Protein AF-0000000084649147 (afdb_homodimer)

Organism: NCBI:txid1178482

Sequence (190 aa):
MSEAIDRSTVYRLRPGWRLQWEEAQQCHVLLYPEGMVQLNESAGAILTLLDGKRDVAALIAELERRYPQAPVQELAQDVEEFLHDASNQGWIHHGMSEAIDRSTVYRLRPGWRLQWEEAQQCHVLLYPEGMVQLNESAGAILTLLDGKRDVAALIAELERRYPQAPVQELAQDVEEFLHDASNQGWIHHG

InterPro domains:
  IPR008792 Coenzyme PQQ synthesis protein D [PF05402] (27-92)
  IPR022479 Coenzyme PQQ synthesis D, bacteria [MF_00655] (5-94)
  IPR022479 Coenzyme PQQ synthesis D, bacteria [TIGR03859] (12-93)
  IPR041881 Coenzyme PQQ synthesis protein D superfamily [G3DSA:1.10.10.1150] (1-93)

Secondary structure (DSSP, 8-state):
------TT-EEEEPTT-EEEEETTTTEEEEEETTEEEE--HHHHHHHHT-EEEEEHHHHHHHHHHH-TTS-HHHHHHHHHHHHHHHHHHTSEEE-/------TT-EEEEPTT-EEEEETTTTEEEEEETTEEEE--HHHHHHHHT-EEEEEHHHHHHHHHHH-TTS-HHHHHHHHHHHHHHHHHHTSEEE-

Structure (mmCIF, N/CA/C/O backbone):
data_AF-0000000084649147-model_v1
#
loop_
_entity.id
_entity.type
_entity.pdbx_description
1 polymer 'PqqA binding protein'
#
loop_
_atom_site.group_PDB
_atom_site.id
_atom_site.type_symbol
_atom_site.label_atom_id
_atom_site.label_alt_id
_atom_site.label_comp_id
_atom_site.label_asym_id
_atom_site.label_entity_id
_atom_site.label_seq_id
_atom_site.pdbx_PDB_ins_code
_atom_site.Cartn_x
_atom_site.Cartn_y
_atom_site.Cartn_z
_atom_site.occupancy
_atom_site.B_iso_or_equiv
_atom_site.auth_seq_id
_atom_site.auth_comp_id
_atom_site.auth_asym_id
_atom_site.auth_atom_id
_atom_site.pdbx_PDB_model_num
ATOM 1 N N . MET A 1 1 ? 5.863 13.375 -15.734 1 39.47 1 MET A N 1
ATOM 2 C CA . MET A 1 1 ? 6.852 13.305 -14.656 1 39.47 1 MET A CA 1
ATOM 3 C C . MET A 1 1 ? 6.168 13.227 -13.297 1 39.47 1 MET A C 1
ATOM 5 O O . MET A 1 1 ? 5.281 14.031 -13 1 39.47 1 MET A O 1
ATOM 9 N N . SER A 1 2 ? 5.914 12.031 -12.773 1 50.78 2 SER A N 1
ATOM 10 C CA . SER A 1 2 ? 5.156 11.969 -11.531 1 50.78 2 SER A CA 1
ATOM 11 C C . SER A 1 2 ? 5.797 12.828 -10.445 1 50.78 2 SER A C 1
ATOM 13 O O . SER A 1 2 ? 6.965 12.641 -10.102 1 50.78 2 SER A O 1
ATOM 15 N N . GLU A 1 3 ? 5.5 14.117 -10.375 1 59.31 3 GLU A N 1
ATOM 16 C CA . GLU A 1 3 ? 6.133 15.094 -9.492 1 59.31 3 GLU A CA 1
ATOM 17 C C . GLU A 1 3 ? 6.219 14.578 -8.062 1 59.31 3 GLU A C 1
ATOM 19 O O . GLU A 1 3 ? 5.234 14.07 -7.52 1 59.31 3 GLU A O 1
ATOM 24 N N . ALA A 1 4 ? 7.484 14.289 -7.598 1 77.56 4 ALA A N 1
ATOM 25 C CA . ALA A 1 4 ? 7.785 13.969 -6.207 1 77.56 4 ALA A CA 1
ATOM 26 C C . ALA A 1 4 ? 7.035 14.891 -5.254 1 77.56 4 ALA A C 1
ATOM 28 O O . ALA A 1 4 ? 6.836 16.078 -5.551 1 77.56 4 ALA A O 1
ATOM 29 N N . ILE A 1 5 ? 6.422 14.375 -4.281 1 89 5 ILE A N 1
ATOM 30 C CA . ILE A 1 5 ? 5.688 15.117 -3.268 1 89 5 ILE A CA 1
ATOM 31 C C . ILE A 1 5 ? 6.633 16.062 -2.523 1 89 5 ILE A C 1
ATOM 33 O O . ILE A 1 5 ? 7.754 15.672 -2.178 1 89 5 ILE A O 1
ATOM 37 N N . ASP A 1 6 ? 6.227 17.375 -2.457 1 94.81 6 ASP A N 1
ATOM 38 C CA . ASP A 1 6 ? 6.926 18.312 -1.574 1 94.81 6 ASP A CA 1
ATOM 39 C C . ASP A 1 6 ? 6.625 18 -0.108 1 94.81 6 ASP A C 1
ATOM 41 O O . ASP A 1 6 ? 5.484 18.141 0.336 1 94.81 6 ASP A O 1
ATOM 45 N N . ARG A 1 7 ? 7.672 17.641 0.659 1 96.19 7 ARG A N 1
ATOM 46 C CA . ARG A 1 7 ? 7.465 17.156 2.02 1 96.19 7 ARG A CA 1
ATOM 47 C C . ARG A 1 7 ? 7.121 18.297 2.963 1 96.19 7 ARG A C 1
ATOM 49 O O . ARG A 1 7 ? 6.777 18.078 4.125 1 96.19 7 ARG A O 1
ATOM 56 N N . SER A 1 8 ? 7.094 19.516 2.471 1 97.81 8 SER A N 1
ATOM 57 C CA . SER A 1 8 ? 6.672 20.672 3.264 1 97.81 8 SER A CA 1
ATOM 58 C C . SER A 1 8 ? 5.184 20.938 3.094 1 97.81 8 SER A C 1
ATOM 60 O O . SER A 1 8 ? 4.641 21.859 3.707 1 97.81 8 SER A O 1
ATOM 62 N N . THR A 1 9 ? 4.582 20.141 2.352 1 97.75 9 THR A N 1
ATOM 63 C CA . THR A 1 9 ? 3.162 20.328 2.074 1 97.75 9 THR A CA 1
ATOM 64 C C . THR A 1 9 ? 2.314 19.828 3.242 1 97.75 9 THR A C 1
ATOM 66 O O . THR A 1 9 ? 2.631 18.812 3.854 1 97.75 9 THR A O 1
ATOM 69 N N . VAL A 1 10 ? 1.214 20.578 3.508 1 98.25 10 VAL A N 1
ATOM 70 C CA . VAL A 1 10 ? 0.241 20.219 4.535 1 98.25 10 VAL A CA 1
ATOM 71 C C . VAL A 1 10 ? -1.056 19.75 3.877 1 98.25 10 VAL A C 1
ATOM 73 O O . VAL A 1 10 ? -1.695 20.516 3.143 1 98.25 10 VAL A O 1
ATOM 76 N N . TYR A 1 11 ? -1.413 18.484 4.164 1 98.19 11 TYR A N 1
ATOM 77 C CA . TYR A 1 11 ? -2.652 17.922 3.627 1 98.19 11 TYR A CA 1
ATOM 78 C C . TYR A 1 11 ? -3.74 17.891 4.695 1 98.19 11 TYR A C 1
ATOM 80 O O . TYR A 1 11 ? -3.443 17.859 5.891 1 98.19 11 TYR A O 1
ATOM 88 N N . ARG A 1 12 ? -4.941 17.859 4.297 1 97.62 12 ARG A N 1
ATOM 89 C CA . ARG A 1 12 ? -6.109 17.641 5.141 1 97.62 12 ARG A CA 1
ATOM 90 C C . ARG A 1 12 ? -7.211 16.922 4.379 1 97.62 12 ARG A C 1
ATOM 92 O O . ARG A 1 12 ? -7.23 16.938 3.145 1 97.62 12 ARG A O 1
ATOM 99 N N . LEU A 1 13 ? -8.062 16.328 5.125 1 97.5 13 LEU A N 1
ATOM 100 C CA . LEU A 1 13 ? -9.219 15.695 4.5 1 97.5 13 LEU A CA 1
ATOM 101 C C . LEU A 1 13 ? -10.086 16.734 3.801 1 97.5 13 LEU A C 1
ATOM 103 O O . LEU A 1 13 ? -10.305 17.828 4.332 1 97.5 13 LEU A O 1
ATOM 107 N N . ARG A 1 14 ? -10.539 16.312 2.672 1 96.69 14 ARG A N 1
ATOM 108 C CA . ARG A 1 14 ? -11.438 17.219 1.972 1 96.69 14 ARG A CA 1
ATOM 109 C C . ARG A 1 14 ? -12.734 17.422 2.75 1 96.69 14 ARG A C 1
ATOM 111 O O . ARG A 1 14 ? -13.258 16.469 3.338 1 96.69 14 ARG A O 1
ATOM 118 N N . PRO A 1 15 ? -13.211 18.641 2.684 1 95.25 15 PRO A N 1
ATOM 119 C CA . PRO A 1 15 ? -14.516 18.859 3.309 1 95.25 15 PRO A CA 1
ATOM 120 C C . PRO A 1 15 ? -15.594 17.922 2.781 1 95.25 15 PRO A C 1
ATOM 122 O O . PRO A 1 15 ? -15.633 17.625 1.582 1 95.25 15 PRO A O 1
ATOM 125 N N . GLY A 1 16 ? -16.422 17.422 3.676 1 95.56 16 GLY A N 1
ATOM 126 C CA . GLY A 1 16 ? -17.469 16.484 3.283 1 95.56 16 GLY A CA 1
ATOM 127 C C . GLY A 1 16 ? -17.062 15.031 3.473 1 95.56 16 GLY A C 1
ATOM 128 O O . GLY A 1 16 ? -17.922 14.141 3.516 1 95.56 16 GLY A O 1
ATOM 129 N N . TRP A 1 17 ? -15.805 14.93 3.559 1 96.25 17 TRP A N 1
ATOM 130 C CA . TRP A 1 17 ? -15.305 13.594 3.854 1 96.25 17 TRP A CA 1
ATOM 131 C C . TRP A 1 17 ? -15.07 13.414 5.352 1 96.25 17 TRP A C 1
ATOM 133 O O . TRP A 1 17 ? -14.633 14.352 6.027 1 96.25 17 TRP A O 1
ATOM 143 N N . ARG A 1 18 ? -15.359 12.156 5.805 1 97.31 18 ARG A N 1
ATOM 144 C CA . ARG A 1 18 ? -15.156 11.867 7.223 1 97.31 18 ARG A CA 1
ATOM 145 C C . ARG A 1 18 ? -14.461 10.523 7.418 1 97.31 18 ARG A C 1
ATOM 147 O O . ARG A 1 18 ? -14.82 9.539 6.766 1 97.31 18 ARG A O 1
ATOM 154 N N . LEU A 1 19 ? -13.523 10.57 8.289 1 98.06 19 LEU A N 1
ATOM 155 C CA . LEU A 1 19 ? -12.836 9.344 8.68 1 98.06 19 LEU A CA 1
ATOM 156 C C . LEU A 1 19 ? -13.492 8.727 9.914 1 98.06 19 LEU A C 1
ATOM 158 O O . LEU A 1 19 ? -13.68 9.398 10.922 1 98.06 19 LEU A O 1
ATOM 162 N N . GLN A 1 20 ? -13.852 7.371 9.688 1 97.62 20 GLN A N 1
ATOM 163 C CA . GLN A 1 20 ? -14.555 6.699 10.781 1 97.62 20 GLN A CA 1
ATOM 164 C C . GLN A 1 20 ? -13.984 5.305 11.016 1 97.62 20 GLN A C 1
ATOM 166 O O . GLN A 1 20 ? -13.664 4.586 10.07 1 97.62 20 GLN A O 1
ATOM 171 N N . TRP A 1 21 ? -13.938 4.918 12.352 1 97.06 21 TRP A N 1
ATOM 172 C CA . TRP A 1 21 ? -13.57 3.555 12.719 1 97.06 21 TRP A CA 1
ATOM 173 C C . TRP A 1 21 ? -14.797 2.646 12.758 1 97.06 21 TRP A C 1
ATOM 175 O O . TRP A 1 21 ? -15.805 2.977 13.383 1 97.06 21 TRP A O 1
ATOM 185 N N . GLU A 1 22 ? -14.633 1.582 12.031 1 94.06 22 GLU A N 1
ATOM 186 C CA . GLU A 1 22 ? -15.695 0.582 12.023 1 94.06 22 GLU A CA 1
ATOM 187 C C . GLU A 1 22 ? -15.312 -0.633 12.867 1 94.06 22 GLU A C 1
ATOM 189 O O . GLU A 1 22 ? -14.547 -1.49 12.422 1 94.06 22 GLU A O 1
ATOM 194 N N . GLU A 1 23 ? -15.992 -0.842 13.977 1 93.38 23 GLU A N 1
ATOM 195 C CA . GLU A 1 23 ? -15.688 -1.898 14.938 1 93.38 23 GLU A CA 1
ATOM 196 C C . GLU A 1 23 ? -15.977 -3.277 14.352 1 93.38 23 GLU A C 1
ATOM 198 O O . GLU A 1 23 ? -15.227 -4.227 14.586 1 93.38 23 GLU A O 1
ATOM 203 N N . ALA A 1 24 ? -16.984 -3.371 13.617 1 90.5 24 ALA A N 1
ATOM 204 C CA . ALA A 1 24 ? -17.406 -4.66 13.078 1 90.5 24 ALA A CA 1
ATOM 205 C C . ALA A 1 24 ? -16.406 -5.199 12.07 1 90.5 24 ALA A C 1
ATOM 207 O O . ALA A 1 24 ? -16.188 -6.41 11.977 1 90.5 24 ALA A O 1
ATOM 208 N N . GLN A 1 25 ? -15.805 -4.207 11.383 1 86.25 25 GLN A N 1
ATOM 209 C CA . GLN A 1 25 ? -14.867 -4.613 10.336 1 86.25 25 GLN A CA 1
ATOM 210 C C . GLN A 1 25 ? -13.422 -4.383 10.766 1 86.25 25 GLN A C 1
ATOM 212 O O . GLN A 1 25 ? -12.492 -4.754 10.055 1 86.25 25 GLN A O 1
ATOM 217 N N . GLN A 1 26 ? -13.242 -3.756 11.867 1 90.12 26 GLN A N 1
ATOM 218 C CA . GLN A 1 26 ? -11.945 -3.459 12.461 1 90.12 26 GLN A CA 1
ATOM 219 C C . GLN A 1 26 ? -11.055 -2.699 11.477 1 90.12 26 GLN A C 1
ATOM 221 O O . GLN A 1 26 ? -9.898 -3.072 11.266 1 90.12 26 GLN A O 1
ATOM 226 N N . CYS A 1 27 ? -11.609 -1.775 10.867 1 93.81 27 CYS A N 1
ATOM 227 C CA . CYS A 1 27 ? -10.852 -0.935 9.945 1 93.81 27 CYS A CA 1
ATOM 228 C C . CYS A 1 27 ? -11.445 0.469 9.875 1 93.81 27 CYS A C 1
ATOM 230 O O . CYS A 1 27 ? -12.586 0.689 10.289 1 93.81 27 CYS A O 1
ATOM 232 N N . HIS A 1 28 ? -10.602 1.453 9.336 1 96.69 28 HIS A N 1
ATOM 233 C CA . HIS A 1 28 ? -11.109 2.789 9.039 1 96.69 28 HIS A CA 1
ATOM 234 C C . HIS A 1 28 ? -11.891 2.807 7.73 1 96.69 28 HIS A C 1
ATOM 236 O O . HIS A 1 28 ? -11.602 2.023 6.82 1 96.69 28 HIS A O 1
ATOM 242 N N . VAL A 1 29 ? -12.93 3.707 7.707 1 96.69 29 VAL A N 1
ATOM 243 C CA . VAL A 1 29 ? -13.664 3.986 6.477 1 96.69 29 VAL A CA 1
ATOM 244 C C . VAL A 1 29 ? -13.711 5.492 6.23 1 96.69 29 VAL A C 1
ATOM 246 O O . VAL A 1 29 ? -13.703 6.281 7.18 1 96.69 29 VAL A O 1
ATOM 249 N N . LEU A 1 30 ? -13.617 5.863 5.004 1 97 30 LEU A N 1
ATOM 250 C CA . LEU A 1 30 ? -13.859 7.234 4.566 1 97 30 LEU A CA 1
ATOM 251 C C . LEU A 1 30 ? -15.289 7.406 4.074 1 97 30 LEU A C 1
ATOM 253 O O . LEU A 1 30 ? -15.727 6.715 3.15 1 97 30 LEU A O 1
ATOM 257 N N . LEU A 1 31 ? -15.93 8.25 4.734 1 97.75 31 LEU A N 1
ATOM 258 C CA . LEU A 1 31 ? -17.328 8.492 4.402 1 97.75 31 LEU A CA 1
ATOM 259 C C . LEU A 1 31 ? -17.484 9.781 3.602 1 97.75 31 LEU A C 1
ATOM 2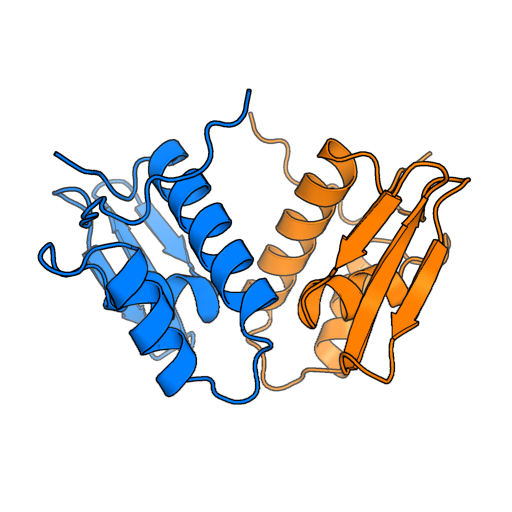61 O O . LEU A 1 31 ? -16.828 10.781 3.891 1 97.75 31 LEU A O 1
ATOM 265 N N . TYR A 1 32 ? -18.297 9.789 2.646 1 96.25 32 TYR A N 1
ATOM 266 C CA . TYR A 1 32 ? -18.688 10.945 1.851 1 96.25 32 TYR A CA 1
ATOM 267 C C . TYR A 1 32 ? -20.156 10.859 1.445 1 96.25 32 TYR A C 1
ATOM 269 O O . TYR A 1 32 ? -20.781 9.805 1.582 1 96.25 32 TYR A O 1
ATOM 277 N N . PRO A 1 33 ? -20.719 11.969 0.952 1 94.75 33 PRO A N 1
ATOM 278 C CA . PRO A 1 33 ? -22.172 12.039 0.76 1 94.75 33 PRO A CA 1
ATOM 279 C C . PRO A 1 33 ? -22.703 10.914 -0.125 1 94.75 33 PRO A C 1
ATOM 281 O O . PRO A 1 33 ? -23.828 10.453 0.069 1 94.75 33 PRO A O 1
ATOM 284 N N . GLU A 1 34 ? -21.906 10.305 -0.977 1 93.81 34 GLU A N 1
ATOM 285 C CA . GLU A 1 34 ? -22.406 9.344 -1.95 1 93.81 34 GLU A CA 1
ATOM 286 C C . GLU A 1 34 ? -21.906 7.938 -1.649 1 93.81 34 GLU A C 1
ATOM 288 O O . GLU A 1 34 ? -22.203 6.996 -2.391 1 93.81 34 GLU A O 1
ATOM 293 N N . GLY A 1 35 ? -21.156 7.809 -0.656 1 95.56 35 GLY A N 1
ATOM 294 C CA . GLY A 1 35 ? -20.688 6.445 -0.441 1 95.56 35 GLY A CA 1
ATOM 295 C C . GLY A 1 35 ? -19.625 6.34 0.634 1 95.56 35 GLY A C 1
ATOM 296 O O . GLY A 1 35 ? -19.531 7.203 1.507 1 95.56 35 GLY A O 1
ATOM 297 N N . MET A 1 36 ? -18.953 5.102 0.592 1 95.44 36 MET A N 1
ATOM 298 C CA . MET A 1 36 ? -17.938 4.797 1.596 1 95.44 36 MET A CA 1
ATOM 299 C C . MET A 1 36 ? -16.812 3.963 0.995 1 95.44 36 MET A C 1
ATOM 301 O O . MET A 1 36 ? -17.047 3.148 0.1 1 95.44 36 MET A O 1
ATOM 305 N N . VAL A 1 37 ? -15.648 4.344 1.511 1 92.94 37 VAL A N 1
ATOM 306 C CA . VAL A 1 37 ? -14.484 3.57 1.101 1 92.94 37 VAL A CA 1
ATOM 307 C C . VAL A 1 37 ? -13.836 2.92 2.322 1 92.94 37 VAL A C 1
ATOM 309 O O . VAL A 1 37 ? -13.562 3.594 3.318 1 92.94 37 VAL A O 1
ATOM 312 N N . GLN A 1 38 ? -13.625 1.61 2.186 1 93.25 38 GLN A N 1
ATOM 313 C CA . GLN A 1 38 ? -12.875 0.918 3.227 1 93.25 38 GLN A CA 1
ATOM 314 C C . GLN A 1 38 ? -11.375 1.086 3.021 1 93.25 38 GLN A C 1
ATOM 316 O O . GLN A 1 38 ? -10.875 0.96 1.9 1 93.25 38 GLN A O 1
ATOM 321 N N . LEU A 1 39 ? -10.703 1.341 4.133 1 95.56 39 LEU A N 1
ATOM 322 C CA . LEU A 1 39 ? -9.266 1.588 4.07 1 95.56 39 LEU A CA 1
ATOM 323 C C . LEU A 1 39 ? -8.484 0.431 4.688 1 95.56 39 LEU A C 1
ATOM 325 O O . LEU A 1 39 ? -8.945 -0.187 5.652 1 95.56 39 LEU A O 1
ATOM 329 N N . ASN A 1 40 ? -7.281 0.154 4.105 1 93.62 40 ASN A N 1
ATOM 330 C CA . ASN A 1 40 ? -6.375 -0.751 4.805 1 93.62 40 ASN A CA 1
ATOM 331 C C . ASN A 1 40 ? -5.734 -0.078 6.016 1 93.62 40 ASN A C 1
ATOM 333 O O . ASN A 1 40 ? -5.93 1.117 6.242 1 93.62 40 ASN A O 1
ATOM 337 N N . GLU A 1 41 ? -4.996 -0.786 6.816 1 92.31 41 GLU A N 1
ATOM 338 C CA . GLU A 1 41 ? -4.43 -0.301 8.07 1 92.31 41 GLU A CA 1
ATOM 339 C C . GLU A 1 41 ? -3.5 0.885 7.836 1 92.31 41 GLU A C 1
ATOM 341 O O . GLU A 1 41 ? -3.543 1.869 8.578 1 92.31 41 GLU A O 1
ATOM 346 N N . SER A 1 42 ? -2.682 0.784 6.816 1 93.69 42 SER A N 1
ATOM 347 C CA . SER A 1 42 ? -1.721 1.839 6.516 1 93.69 42 SER A CA 1
ATOM 348 C C . SER A 1 42 ? -2.426 3.131 6.113 1 93.69 42 SER A C 1
ATOM 350 O O . SER A 1 42 ? -2.078 4.211 6.594 1 93.69 42 SER A O 1
ATOM 352 N N . ALA A 1 43 ? -3.398 2.992 5.262 1 96.56 43 ALA A N 1
ATOM 353 C CA . ALA A 1 43 ? -4.156 4.152 4.797 1 96.56 43 ALA A CA 1
ATOM 354 C C . ALA A 1 43 ? -4.852 4.852 5.961 1 96.56 43 ALA A C 1
ATOM 356 O O . ALA A 1 43 ? -4.82 6.082 6.059 1 96.56 43 ALA A O 1
ATOM 357 N N . GLY A 1 44 ? -5.469 4.098 6.805 1 96.94 44 GLY A N 1
ATOM 358 C CA . GLY A 1 44 ? -6.094 4.664 7.988 1 96.94 44 GLY A CA 1
ATOM 359 C C . GLY A 1 44 ? -5.121 5.414 8.875 1 96.94 44 GLY A C 1
ATOM 360 O O . GLY A 1 44 ? -5.406 6.527 9.32 1 96.94 44 GLY A O 1
ATOM 361 N N . ALA A 1 45 ? -4.012 4.809 9.102 1 96.88 45 ALA A N 1
ATOM 362 C CA . ALA A 1 45 ? -2.984 5.41 9.953 1 96.88 45 ALA A CA 1
ATOM 363 C C . ALA A 1 45 ? -2.521 6.75 9.383 1 96.88 45 ALA A C 1
ATOM 365 O O . ALA A 1 45 ? -2.344 7.715 10.133 1 96.88 45 ALA A O 1
ATOM 366 N N . ILE A 1 46 ? -2.365 6.773 8.094 1 98.25 46 ILE A N 1
ATOM 367 C CA . ILE A 1 46 ? -1.909 7.996 7.441 1 98.25 46 ILE A CA 1
ATOM 368 C C . ILE A 1 46 ? -2.994 9.062 7.539 1 98.25 46 ILE A C 1
ATOM 370 O O . ILE A 1 46 ? -2.73 10.188 7.965 1 98.25 46 ILE A O 1
ATOM 374 N N . LEU A 1 47 ? -4.219 8.766 7.227 1 98.31 47 LEU A N 1
ATOM 375 C CA . LEU A 1 47 ? -5.301 9.742 7.176 1 98.31 47 LEU A CA 1
ATOM 376 C C . LEU A 1 47 ? -5.602 10.297 8.57 1 98.31 47 LEU A C 1
ATOM 378 O O . LEU A 1 47 ? -5.969 11.461 8.711 1 98.31 47 LEU A O 1
ATOM 382 N N . THR A 1 48 ? -5.406 9.469 9.594 1 97.62 48 THR A N 1
ATOM 383 C CA . THR A 1 48 ? -5.68 9.883 10.961 1 97.62 48 THR A CA 1
ATOM 384 C C . THR A 1 48 ? -4.734 11.008 11.383 1 97.62 48 THR A C 1
ATOM 386 O O . THR A 1 48 ? -5.043 11.773 12.297 1 97.62 48 THR A O 1
ATOM 389 N N . LEU A 1 49 ? -3.611 11.148 10.703 1 97.88 49 LEU A N 1
ATOM 390 C CA . LEU A 1 49 ? -2.594 12.109 11.102 1 97.88 49 LEU A CA 1
ATOM 391 C C . LEU A 1 49 ? -2.715 13.398 10.289 1 97.88 49 LEU A C 1
ATOM 393 O O . LEU A 1 49 ? -1.979 14.359 10.523 1 97.88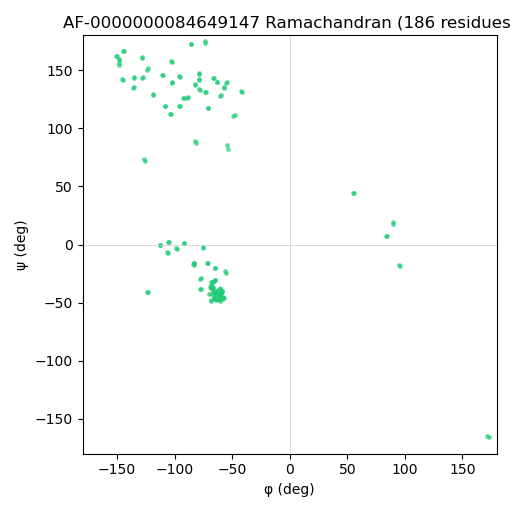 49 LEU A O 1
ATOM 397 N N . LEU A 1 50 ? -3.66 13.398 9.32 1 97.94 50 LEU A N 1
ATOM 398 C CA . LEU A 1 50 ? -3.869 14.602 8.523 1 97.94 50 LEU A CA 1
ATOM 399 C C . LEU A 1 50 ? -4.758 15.594 9.266 1 97.94 50 LEU A C 1
ATOM 401 O O . LEU A 1 50 ? -5.961 15.672 9 1 97.94 50 LEU A O 1
ATOM 405 N N . ASP A 1 51 ? -4.164 16.422 10.062 1 95.5 51 ASP A N 1
ATOM 406 C CA . ASP A 1 51 ? -4.91 17.328 10.938 1 95.5 51 ASP A CA 1
ATOM 407 C C . ASP A 1 51 ? -4.875 18.75 10.398 1 95.5 51 ASP A C 1
ATOM 409 O O . ASP A 1 51 ? -5.348 19.672 11.062 1 95.5 51 ASP A O 1
ATOM 413 N N . GLY A 1 52 ? -4.285 19.031 9.297 1 95.5 52 GLY A N 1
ATOM 414 C CA . GLY A 1 52 ? -4.211 20.359 8.711 1 95.5 52 GLY A CA 1
ATOM 415 C C . GLY A 1 52 ? -3.082 21.203 9.273 1 95.5 52 GLY A C 1
ATOM 416 O O . GLY A 1 52 ? -2.967 22.391 8.961 1 95.5 52 GLY A O 1
ATOM 417 N N . LYS A 1 53 ? -2.264 20.625 10.062 1 96.56 53 LYS A N 1
ATOM 418 C CA . LYS A 1 53 ? -1.135 21.312 10.672 1 96.56 53 LYS A CA 1
ATOM 419 C C . LYS A 1 53 ? 0.182 20.609 10.344 1 96.56 53 LYS A C 1
ATOM 421 O O . LYS A 1 53 ? 1.158 21.266 9.969 1 96.56 53 LYS A O 1
ATOM 426 N N . ARG A 1 54 ? 0.186 19.328 10.375 1 97 54 ARG A N 1
ATOM 427 C CA . ARG A 1 54 ? 1.376 18.531 10.102 1 97 54 ARG A CA 1
ATOM 428 C C . ARG A 1 54 ? 1.721 18.547 8.617 1 97 54 ARG A C 1
ATOM 430 O O . ARG A 1 54 ? 0.848 18.344 7.77 1 97 54 ARG A O 1
ATOM 437 N N . ASP A 1 55 ? 2.98 18.812 8.312 1 98.38 55 ASP A N 1
ATOM 438 C CA . ASP A 1 55 ? 3.42 18.625 6.934 1 98.38 55 ASP A CA 1
ATOM 439 C C . ASP A 1 55 ? 3.852 17.172 6.688 1 98.38 55 ASP A C 1
ATOM 441 O O . ASP A 1 55 ? 3.85 16.359 7.605 1 98.38 55 ASP A O 1
ATOM 445 N N . VAL A 1 56 ? 4.113 16.891 5.465 1 98.44 56 VAL A N 1
ATOM 446 C CA . VAL A 1 56 ? 4.418 15.516 5.062 1 98.44 56 VAL A CA 1
ATOM 447 C C . VAL A 1 56 ? 5.633 15.008 5.832 1 98.44 56 VAL A C 1
ATOM 449 O O . VAL A 1 56 ? 5.668 13.852 6.258 1 98.44 56 VAL A O 1
ATOM 452 N N . ALA A 1 57 ? 6.641 15.812 6.051 1 98.44 57 ALA A N 1
ATOM 453 C CA . ALA A 1 57 ? 7.832 15.406 6.793 1 98.44 57 ALA A CA 1
ATOM 454 C C . ALA A 1 57 ? 7.484 15.008 8.227 1 98.44 57 ALA A C 1
ATOM 456 O O . ALA A 1 57 ? 7.941 13.977 8.719 1 98.44 57 ALA A O 1
ATOM 457 N N . ALA A 1 58 ? 6.684 15.797 8.891 1 98.56 58 ALA A N 1
ATOM 458 C CA . ALA A 1 58 ? 6.258 15.531 10.266 1 98.56 58 ALA A CA 1
ATOM 459 C C . ALA A 1 58 ? 5.383 14.281 10.336 1 98.56 58 ALA A C 1
ATOM 461 O O . ALA A 1 58 ? 5.453 13.516 11.297 1 98.56 58 ALA A O 1
ATOM 462 N N . LEU A 1 59 ? 4.531 14.195 9.32 1 98.5 59 LEU A N 1
ATOM 463 C CA . LEU A 1 59 ? 3.682 13.016 9.211 1 98.5 59 LEU A CA 1
ATOM 464 C C . LEU A 1 59 ? 4.523 11.75 9.125 1 98.5 59 LEU A C 1
ATOM 466 O O . LEU A 1 59 ? 4.273 10.789 9.859 1 98.5 59 LEU A O 1
ATOM 470 N N . ILE A 1 60 ? 5.574 11.742 8.305 1 98.19 60 ILE A N 1
ATOM 471 C CA . ILE A 1 60 ? 6.453 10.586 8.125 1 98.19 60 ILE A CA 1
ATOM 472 C C . ILE A 1 60 ? 7.195 10.297 9.43 1 98.19 60 ILE A C 1
ATOM 474 O O . ILE A 1 60 ? 7.266 9.148 9.867 1 98.19 60 ILE A O 1
ATOM 478 N N . ALA A 1 61 ? 7.629 11.281 10.086 1 98.38 61 ALA A N 1
ATOM 479 C CA . ALA A 1 61 ? 8.344 11.125 11.344 1 98.38 61 ALA A CA 1
ATOM 480 C C . ALA A 1 61 ? 7.457 10.477 12.406 1 98.38 61 ALA A C 1
ATOM 482 O O . ALA A 1 61 ? 7.906 9.602 13.148 1 98.38 61 ALA A O 1
ATOM 483 N N . GLU A 1 62 ? 6.238 10.906 12.477 1 98.44 62 GLU A N 1
ATOM 484 C CA . GLU A 1 62 ? 5.297 10.352 13.445 1 98.44 62 GLU A CA 1
ATOM 485 C C . GLU A 1 62 ? 5.012 8.883 13.164 1 98.44 62 GLU A C 1
ATOM 487 O O . GLU A 1 62 ? 4.938 8.07 14.086 1 98.44 62 GLU A O 1
ATOM 492 N N . LEU A 1 63 ? 4.875 8.555 11.922 1 97.94 63 LEU A N 1
ATOM 493 C CA . LEU A 1 63 ? 4.625 7.168 11.555 1 97.94 63 LEU A CA 1
ATOM 494 C C . LEU A 1 63 ? 5.848 6.301 11.836 1 97.94 63 LEU A C 1
ATOM 496 O O . LEU A 1 63 ? 5.715 5.141 12.234 1 97.94 63 LEU A O 1
ATOM 500 N N . GLU A 1 64 ? 7.07 6.836 11.656 1 96.75 64 GLU A N 1
ATOM 501 C CA . GLU A 1 64 ? 8.289 6.109 11.992 1 96.75 64 GLU A CA 1
ATOM 502 C C . GLU A 1 64 ? 8.336 5.762 13.477 1 96.75 64 GLU A C 1
ATOM 504 O O . GLU A 1 64 ? 8.789 4.68 13.852 1 96.75 64 GLU A O 1
ATOM 509 N N . ARG A 1 65 ? 7.867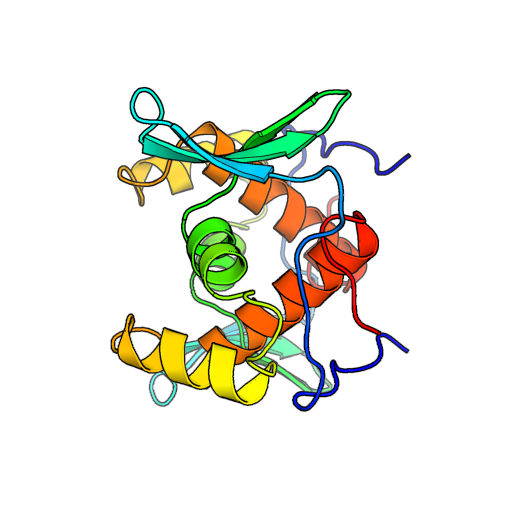 6.664 14.281 1 97.44 65 ARG A N 1
ATOM 510 C CA . ARG A 1 65 ? 7.816 6.434 15.719 1 97.44 65 ARG A CA 1
ATOM 511 C C . ARG A 1 65 ? 6.805 5.344 16.062 1 97.44 65 ARG A C 1
ATOM 513 O O . ARG A 1 65 ? 7.07 4.488 16.906 1 97.44 65 ARG A O 1
ATOM 520 N N . ARG A 1 66 ? 5.738 5.34 15.367 1 96.19 66 ARG A N 1
ATOM 521 C CA . ARG A 1 66 ? 4.656 4.398 15.648 1 96.19 66 ARG A CA 1
ATOM 522 C C . ARG A 1 66 ? 4.988 3.008 15.117 1 96.19 66 ARG A C 1
ATOM 524 O O . ARG A 1 66 ? 4.523 2.004 15.664 1 96.19 66 ARG A O 1
ATOM 531 N N . TYR A 1 67 ? 5.754 2.996 14.109 1 93.88 67 TYR A N 1
ATOM 532 C CA . TYR A 1 67 ? 6.105 1.735 13.469 1 93.88 67 TYR A CA 1
ATOM 533 C C . TYR A 1 67 ? 7.617 1.588 13.344 1 93.88 67 TYR A C 1
ATOM 535 O O . TYR A 1 67 ? 8.148 1.544 12.234 1 93.88 67 TYR A O 1
ATOM 543 N N . PRO A 1 68 ? 8.281 1.337 14.398 1 93.06 68 PRO A N 1
AT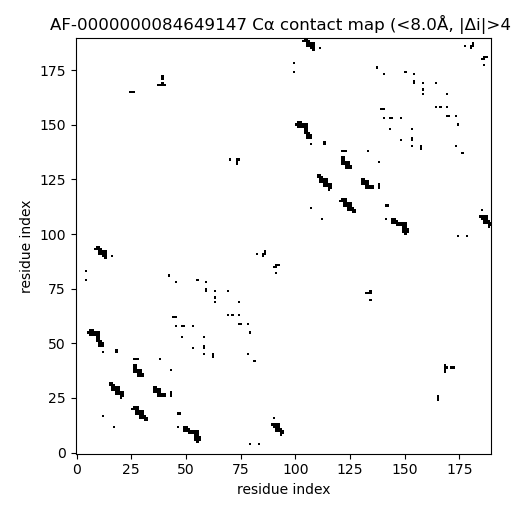OM 544 C CA . PRO A 1 68 ? 9.75 1.337 14.398 1 93.06 68 PRO A CA 1
ATOM 545 C C . PRO A 1 68 ? 10.344 0.142 13.656 1 93.06 68 PRO A C 1
ATOM 547 O O . PRO A 1 68 ? 11.516 0.161 13.289 1 93.06 68 PRO A O 1
ATOM 550 N N . GLN A 1 69 ? 9.555 -0.818 13.43 1 87.81 69 GLN A N 1
ATOM 551 C CA . GLN A 1 69 ? 10.039 -2.014 12.75 1 87.81 69 GLN A CA 1
ATOM 552 C C . GLN A 1 69 ? 10.047 -1.824 11.234 1 87.81 69 GLN A C 1
ATOM 554 O O . GLN A 1 69 ? 10.648 -2.615 10.508 1 87.81 69 GLN A O 1
ATOM 559 N N . ALA A 1 70 ? 9.336 -0.852 10.727 1 87.81 70 ALA A N 1
ATOM 560 C CA . ALA A 1 70 ? 9.289 -0.586 9.289 1 87.81 70 ALA A CA 1
ATOM 561 C C . ALA A 1 70 ? 10.547 0.139 8.828 1 87.81 70 ALA A C 1
ATOM 563 O O . ALA A 1 70 ? 10.969 1.122 9.438 1 87.81 70 ALA A O 1
ATOM 564 N N . PRO A 1 71 ? 11.141 -0.36 7.703 1 87.94 71 PRO A N 1
ATOM 565 C CA . PRO A 1 71 ? 12.289 0.375 7.168 1 87.94 71 PRO A CA 1
ATOM 566 C C . PRO A 1 71 ? 11.961 1.828 6.836 1 87.94 71 PRO A C 1
ATOM 568 O O . PRO A 1 71 ? 11 2.094 6.109 1 87.94 71 PRO A O 1
ATOM 571 N N . VAL A 1 72 ? 12.766 2.699 7.184 1 88.44 72 VAL A N 1
ATOM 572 C CA . VAL A 1 72 ? 12.508 4.137 7.176 1 88.44 72 VAL A CA 1
ATOM 573 C C . VAL A 1 72 ? 12.281 4.609 5.742 1 88.44 72 VAL A C 1
ATOM 575 O O . VAL A 1 72 ? 11.312 5.32 5.461 1 88.44 72 VAL A O 1
ATOM 578 N N . GLN A 1 73 ? 13.141 4.195 4.852 1 86.56 73 GLN A N 1
ATOM 579 C CA . GLN A 1 73 ? 13.031 4.648 3.471 1 86.56 73 GLN A CA 1
ATOM 580 C C . GLN A 1 73 ? 11.766 4.109 2.811 1 86.56 73 GLN A C 1
ATOM 582 O O . GLN A 1 73 ? 11.094 4.828 2.066 1 86.56 73 GLN A O 1
ATOM 587 N N . GLU A 1 74 ? 11.43 2.934 3.135 1 87.12 74 GLU A N 1
ATOM 588 C CA . GLU A 1 74 ? 10.234 2.305 2.574 1 87.12 74 GLU A CA 1
ATOM 589 C C . GLU A 1 74 ? 8.969 2.959 3.111 1 87.12 74 GLU A C 1
ATOM 591 O O . GLU A 1 74 ? 8.016 3.197 2.359 1 87.12 74 GLU A O 1
ATOM 596 N N . LEU A 1 75 ? 9.031 3.184 4.34 1 93.81 75 LEU A N 1
ATOM 597 C CA . LEU A 1 75 ? 7.883 3.824 4.973 1 93.81 75 LEU A CA 1
ATOM 598 C C . LEU A 1 75 ? 7.613 5.191 4.352 1 93.81 75 LEU A C 1
ATOM 600 O O . LEU A 1 75 ? 6.477 5.496 3.988 1 93.81 75 LEU A O 1
ATOM 604 N N . ALA A 1 76 ? 8.633 5.988 4.156 1 94.62 76 ALA A N 1
ATOM 605 C CA . ALA A 1 76 ? 8.492 7.312 3.561 1 94.62 76 ALA A CA 1
ATOM 606 C C . ALA A 1 76 ? 7.93 7.223 2.145 1 94.62 76 ALA A C 1
ATOM 608 O O . ALA A 1 76 ? 7.023 7.973 1.777 1 94.62 76 ALA A O 1
ATOM 609 N N . GLN A 1 77 ? 8.43 6.328 1.446 1 90.62 77 GLN A N 1
ATOM 610 C CA . GLN A 1 77 ? 7.973 6.129 0.074 1 90.62 77 GLN A CA 1
ATOM 611 C C . GLN A 1 77 ? 6.5 5.719 0.035 1 90.62 77 GLN A C 1
ATOM 613 O O . GLN A 1 77 ? 5.734 6.223 -0.787 1 90.62 77 GLN A O 1
ATOM 618 N N . ASP A 1 78 ? 6.098 4.809 0.883 1 93.12 78 ASP A N 1
ATOM 619 C CA . ASP A 1 78 ? 4.711 4.359 0.959 1 93.12 78 ASP A CA 1
ATOM 620 C C . ASP A 1 78 ? 3.775 5.52 1.293 1 93.12 78 ASP A C 1
ATOM 622 O O . ASP A 1 78 ? 2.707 5.652 0.695 1 93.12 78 ASP A O 1
ATOM 626 N N . VAL A 1 79 ? 4.207 6.332 2.186 1 97 79 VAL A N 1
ATOM 627 C CA . VAL A 1 79 ? 3.41 7.48 2.602 1 97 79 VAL A CA 1
ATOM 628 C C . VAL A 1 79 ? 3.236 8.445 1.427 1 97 79 VAL A C 1
ATOM 630 O O . VAL A 1 79 ? 2.121 8.875 1.131 1 97 79 VAL A O 1
ATOM 633 N N . GLU A 1 80 ? 4.309 8.695 0.783 1 96.06 80 GLU A N 1
ATOM 634 C CA . GLU A 1 80 ? 4.27 9.641 -0.329 1 96.06 80 GLU A CA 1
ATOM 635 C C . GLU A 1 80 ? 3.4 9.117 -1.469 1 96.06 80 GLU A C 1
ATOM 637 O O . GLU A 1 80 ? 2.613 9.859 -2.053 1 96.06 80 GLU A O 1
ATOM 642 N N . GLU A 1 81 ? 3.521 7.91 -1.734 1 92.19 81 GLU A N 1
ATOM 643 C CA . GLU A 1 81 ? 2.699 7.289 -2.77 1 92.19 81 GLU A CA 1
ATOM 644 C C . GLU A 1 81 ? 1.221 7.32 -2.389 1 92.19 81 GLU A C 1
ATOM 646 O O . GLU A 1 81 ? 0.365 7.613 -3.227 1 92.19 81 GLU A O 1
ATOM 651 N N . PHE A 1 82 ? 0.95 6.996 -1.176 1 95.94 82 PHE A N 1
ATOM 652 C CA . PHE A 1 82 ? -0.429 7.039 -0.701 1 95.94 82 PHE A CA 1
ATOM 653 C C . PHE A 1 82 ? -1.011 8.438 -0.85 1 95.94 82 PHE A C 1
ATOM 655 O O . PHE A 1 82 ? -2.133 8.602 -1.331 1 95.94 82 PHE A O 1
ATOM 662 N N . LEU A 1 83 ? -0.263 9.461 -0.429 1 97.56 83 LEU A N 1
ATOM 663 C CA . LEU A 1 83 ? -0.741 10.836 -0.483 1 97.56 83 LEU A CA 1
ATOM 664 C C . LEU A 1 83 ? -1.003 11.266 -1.923 1 97.56 83 LEU A C 1
ATOM 666 O O . LEU A 1 83 ? -1.983 11.961 -2.199 1 97.56 83 LEU A O 1
ATOM 670 N N . HIS A 1 84 ? -0.155 10.844 -2.717 1 94.69 84 HIS A N 1
ATOM 671 C CA . HIS A 1 84 ? -0.351 11.117 -4.137 1 94.69 84 HIS A CA 1
ATOM 672 C C . HIS A 1 84 ? -1.65 10.5 -4.641 1 94.69 84 HIS A C 1
ATOM 674 O O . HIS A 1 84 ? -2.465 11.18 -5.266 1 94.69 84 HIS A O 1
ATOM 680 N N . ASP A 1 85 ? -1.901 9.297 -4.355 1 93 85 ASP A N 1
ATOM 681 C CA . ASP A 1 85 ? -3.102 8.586 -4.785 1 93 85 ASP A CA 1
ATOM 682 C C . ASP A 1 85 ? -4.352 9.18 -4.148 1 93 85 ASP A C 1
ATOM 684 O O . ASP A 1 85 ? -5.367 9.375 -4.824 1 93 85 ASP A O 1
ATOM 688 N N . ALA A 1 86 ? -4.285 9.422 -2.898 1 96.44 86 ALA A N 1
ATOM 689 C CA . ALA A 1 86 ? -5.41 10 -2.168 1 96.44 86 ALA A CA 1
ATOM 690 C C . ALA A 1 86 ? -5.789 11.359 -2.736 1 96.44 86 ALA A C 1
ATOM 692 O O . ALA A 1 86 ? -6.973 11.695 -2.824 1 96.44 86 ALA A O 1
ATOM 693 N N . SER A 1 87 ? -4.781 12.094 -3.072 1 96.38 87 SER A N 1
ATOM 694 C CA . SER A 1 87 ? -5.027 13.391 -3.699 1 96.38 87 SER A CA 1
ATOM 695 C C . SER A 1 87 ? -5.699 13.227 -5.059 1 96.38 87 SER A C 1
ATOM 697 O O . SER A 1 87 ? -6.668 13.922 -5.363 1 96.38 87 SER A O 1
ATOM 699 N N . ASN A 1 88 ? -5.262 12.289 -5.824 1 92.88 88 ASN A N 1
ATOM 700 C CA . ASN A 1 88 ? -5.828 12.008 -7.141 1 92.88 88 ASN A CA 1
ATOM 701 C C . ASN A 1 88 ? -7.27 11.523 -7.035 1 92.88 88 ASN A C 1
ATOM 703 O O . ASN A 1 88 ? -8.094 11.82 -7.906 1 92.88 88 ASN A O 1
ATOM 707 N N . GLN A 1 89 ? -7.613 10.852 -5.973 1 92.69 89 GLN A N 1
ATOM 708 C CA . GLN A 1 89 ? -8.945 10.312 -5.742 1 92.69 89 GLN A CA 1
ATOM 709 C C . GLN A 1 89 ? -9.875 11.383 -5.168 1 92.69 89 GLN A C 1
ATOM 711 O O . GLN A 1 89 ? -11.086 11.172 -5.078 1 92.69 89 GLN A O 1
ATOM 716 N N . GLY A 1 90 ? -9.266 12.438 -4.684 1 95.38 90 GLY A N 1
ATOM 717 C CA . GLY A 1 90 ? -10.047 13.555 -4.176 1 95.38 90 GLY A CA 1
ATOM 718 C C . GLY A 1 90 ? -10.375 13.43 -2.697 1 95.38 90 GLY A C 1
ATOM 719 O O . GLY A 1 90 ? -11.32 14.047 -2.209 1 95.38 90 GLY A O 1
ATOM 720 N N . TRP A 1 91 ? -9.641 12.617 -2.008 1 97.31 91 TRP A N 1
ATOM 721 C CA . TRP A 1 91 ? -9.891 12.43 -0.583 1 97.31 91 TRP A CA 1
ATOM 722 C C . TRP A 1 91 ? -9.336 13.594 0.228 1 97.31 91 TRP A C 1
ATOM 724 O O . TRP A 1 91 ? -9.914 13.984 1.243 1 97.31 91 TRP A O 1
ATOM 734 N N . ILE A 1 92 ? -8.172 14.031 -0.248 1 97.94 92 ILE A N 1
ATOM 735 C CA . ILE A 1 92 ? -7.422 15.023 0.515 1 97.94 92 ILE A CA 1
ATOM 736 C C . ILE A 1 92 ? -7.051 16.203 -0.391 1 97.94 92 ILE A C 1
ATOM 738 O O . ILE A 1 92 ? -7.105 16.078 -1.617 1 97.94 92 ILE A O 1
ATOM 742 N N . HIS A 1 93 ? -6.746 17.266 0.219 1 97.06 93 HIS A N 1
ATOM 743 C CA . HIS A 1 93 ? -6.305 18.453 -0.513 1 97.06 93 HIS A CA 1
ATOM 744 C C . HIS A 1 93 ? -5.312 19.266 0.308 1 97.06 93 HIS A C 1
ATOM 746 O O . HIS A 1 93 ? -5.129 19.016 1.5 1 97.06 93 HIS A O 1
ATOM 752 N N . HIS A 1 94 ? -4.527 19.984 -0.44 1 94.94 94 HIS A N 1
ATOM 753 C CA . HIS A 1 94 ? -3.641 20.953 0.199 1 94.94 94 HIS A CA 1
ATOM 754 C C . HIS A 1 94 ? -3.869 22.359 -0.35 1 94.94 94 HIS A C 1
ATOM 756 O O . HIS A 1 94 ? -4.332 22.531 -1.482 1 94.94 94 HIS A O 1
ATOM 762 N N . GLY A 1 95 ? -3.611 23.344 0.418 1 82.31 95 GLY A N 1
ATOM 763 C CA . GLY A 1 95 ? -3.852 24.734 0.05 1 82.31 95 GLY A CA 1
ATOM 764 C C . GLY A 1 95 ? -5.297 25.156 0.229 1 82.31 95 GLY A C 1
ATOM 765 O O . GLY A 1 95 ? -6.172 24.328 0.465 1 82.31 95 GLY A O 1
ATOM 766 N N . MET B 1 1 ? -11.656 4.262 -16.516 1 37.84 1 MET B N 1
ATOM 767 C CA . MET B 1 1 ? -12.281 3.303 -15.602 1 37.84 1 MET B CA 1
ATOM 768 C C . MET B 1 1 ? -11.234 2.365 -15.008 1 37.84 1 MET B C 1
ATOM 770 O O . MET B 1 1 ? -10.406 1.808 -15.727 1 37.84 1 MET B O 1
ATOM 774 N N . SER B 1 2 ? -10.656 2.652 -13.859 1 49.88 2 SER B N 1
ATOM 775 C CA . SER B 1 2 ? -9.578 1.819 -13.336 1 49.88 2 SER B CA 1
ATOM 776 C C . SER B 1 2 ? -9.992 0.354 -13.266 1 49.88 2 SER B C 1
ATOM 778 O O . SER B 1 2 ? -10.93 0.005 -12.547 1 49.88 2 SER B O 1
ATOM 780 N N . GLU B 1 3 ? -9.93 -0.402 -14.352 1 58.88 3 GLU B N 1
ATOM 781 C CA . GLU B 1 3 ? -10.438 -1.763 -14.484 1 58.88 3 GLU B CA 1
ATOM 782 C C . GLU B 1 3 ? -9.977 -2.646 -13.336 1 58.88 3 GLU B C 1
ATOM 784 O O . GLU B 1 3 ? -8.797 -2.652 -12.984 1 58.88 3 GLU B O 1
ATOM 789 N N . ALA B 1 4 ? -10.953 -3.031 -12.461 1 76.5 4 ALA B N 1
ATOM 790 C CA . ALA B 1 4 ? -10.758 -4.039 -11.422 1 76.5 4 ALA B CA 1
ATOM 791 C C . ALA B 1 4 ? -9.945 -5.223 -11.945 1 76.5 4 ALA B C 1
ATOM 793 O O . ALA B 1 4 ? -10.078 -5.602 -13.109 1 76.5 4 ALA B O 1
ATOM 794 N N . ILE B 1 5 ? -8.969 -5.633 -11.25 1 88.94 5 ILE B N 1
ATOM 795 C CA . ILE B 1 5 ? -8.117 -6.77 -11.594 1 88.94 5 ILE B CA 1
ATOM 796 C C . ILE B 1 5 ? -8.969 -8.031 -11.695 1 88.94 5 ILE B C 1
ATOM 798 O O . ILE B 1 5 ? -9.844 -8.266 -10.859 1 88.94 5 ILE B O 1
ATOM 802 N N . ASP B 1 6 ? -8.812 -8.758 -12.859 1 94.75 6 ASP B N 1
ATOM 803 C CA . ASP B 1 6 ? -9.383 -10.102 -12.961 1 94.75 6 ASP B CA 1
ATOM 804 C C . ASP B 1 6 ? -8.617 -11.086 -12.086 1 94.75 6 ASP B C 1
ATOM 806 O O . ASP B 1 6 ? -7.441 -11.367 -12.344 1 94.75 6 ASP B O 1
ATOM 810 N N . ARG B 1 7 ? -9.305 -11.664 -11.102 1 96.19 7 ARG B N 1
ATOM 811 C CA . ARG B 1 7 ? -8.625 -12.477 -10.102 1 96.19 7 ARG B CA 1
ATOM 812 C C . ARG B 1 7 ? -8.234 -13.836 -10.68 1 96.19 7 ARG B C 1
ATOM 814 O O . ARG B 1 7 ? -7.531 -14.609 -10.031 1 96.19 7 ARG B O 1
ATOM 821 N N . SER B 1 8 ? -8.578 -14.117 -11.898 1 97.75 8 SER B N 1
ATOM 822 C CA . SER B 1 8 ? -8.164 -15.344 -12.578 1 97.75 8 SER B CA 1
ATOM 823 C C . SER B 1 8 ? -6.863 -15.133 -13.352 1 97.75 8 SER B C 1
ATOM 825 O O . SER B 1 8 ? -6.34 -16.062 -13.961 1 97.75 8 SER B O 1
ATOM 827 N N . THR B 1 9 ? -6.371 -13.992 -13.25 1 97.75 9 THR B N 1
ATOM 828 C CA . THR B 1 9 ? -5.148 -13.648 -13.977 1 97.75 9 THR B CA 1
ATOM 829 C C . THR B 1 9 ? -3.922 -14.211 -13.266 1 97.75 9 THR B C 1
ATOM 831 O O . THR B 1 9 ? -3.848 -14.188 -12.039 1 97.75 9 THR B O 1
ATOM 834 N N . VAL B 1 10 ? -2.947 -14.688 -14.086 1 98.25 10 VAL B N 1
ATOM 835 C CA . VAL B 1 10 ? -1.669 -15.188 -13.594 1 98.25 10 VAL B CA 1
ATOM 836 C C . VAL B 1 10 ? -0.558 -14.203 -13.945 1 98.25 10 VAL B C 1
ATOM 838 O O . VAL B 1 10 ? -0.312 -13.93 -15.125 1 98.25 10 VAL B O 1
ATOM 841 N N . TYR B 1 11 ? 0.104 -13.68 -12.883 1 98.19 11 TYR B N 1
ATOM 842 C CA . TYR B 1 11 ? 1.212 -12.758 -13.086 1 98.19 11 TYR B CA 1
ATOM 843 C C . TYR B 1 11 ? 2.551 -13.453 -12.875 1 98.19 11 TYR B C 1
ATOM 845 O O . TYR B 1 11 ? 2.627 -14.461 -12.172 1 98.19 11 TYR B O 1
ATOM 853 N N . ARG B 1 12 ? 3.572 -12.938 -13.414 1 97.56 12 ARG B N 1
ATOM 854 C CA . ARG B 1 12 ? 4.957 -13.336 -13.18 1 97.56 12 ARG B CA 1
ATOM 855 C C . ARG B 1 12 ? 5.898 -12.141 -13.305 1 97.56 12 ARG B C 1
ATOM 857 O O . ARG B 1 12 ? 5.555 -11.133 -13.938 1 97.56 12 ARG B O 1
ATOM 864 N N . LEU B 1 13 ? 7.027 -12.305 -12.727 1 97.44 13 LEU B N 1
ATOM 865 C CA . LEU B 1 13 ? 8.047 -11.266 -12.891 1 97.44 13 LEU B CA 1
ATOM 866 C C . LEU B 1 13 ? 8.461 -11.141 -14.352 1 97.44 13 LEU B C 1
ATOM 868 O O . LEU B 1 13 ? 8.609 -12.141 -15.047 1 97.44 13 LEU B O 1
ATOM 872 N N . ARG B 1 14 ? 8.625 -9.906 -14.695 1 96.69 14 ARG B N 1
ATOM 873 C CA . ARG B 1 14 ? 9.094 -9.703 -16.062 1 96.69 14 ARG B CA 1
ATOM 874 C C . ARG B 1 14 ? 10.508 -10.242 -16.234 1 96.69 14 ARG B C 1
ATOM 876 O O . ARG B 1 14 ? 11.352 -10.117 -15.344 1 96.69 14 ARG B O 1
ATOM 883 N N . PRO B 1 15 ? 10.703 -10.789 -17.422 1 95.25 15 PRO B N 1
ATOM 884 C CA . PRO B 1 15 ? 12.078 -11.219 -17.703 1 95.25 15 PRO B CA 1
ATOM 885 C C . PRO B 1 15 ? 13.094 -10.094 -17.516 1 95.25 15 PRO B C 1
ATOM 887 O O . PRO B 1 15 ? 12.828 -8.945 -17.891 1 95.25 15 PRO B O 1
ATOM 890 N N . GLY B 1 16 ? 14.234 -10.43 -16.938 1 95.62 16 GLY B N 1
ATOM 891 C CA . GLY B 1 16 ? 15.266 -9.43 -16.688 1 95.62 16 GLY B CA 1
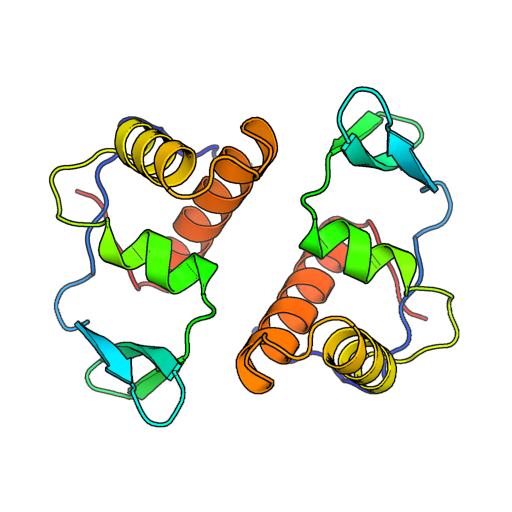ATOM 892 C C . GLY B 1 16 ? 15.211 -8.844 -15.289 1 95.62 16 GLY B C 1
ATOM 893 O O . GLY B 1 16 ? 16.188 -8.258 -14.82 1 95.62 16 GLY B O 1
ATOM 894 N N . TRP B 1 17 ? 14.078 -9.078 -14.773 1 96.25 17 TRP B N 1
ATOM 895 C CA . TRP B 1 17 ? 13.945 -8.648 -13.383 1 96.25 17 TRP B CA 1
ATOM 896 C C . TRP B 1 17 ? 14.203 -9.812 -12.43 1 96.25 17 TRP B C 1
ATOM 898 O O . TRP B 1 17 ? 13.828 -10.953 -12.719 1 96.25 17 TRP B O 1
ATOM 908 N N . ARG B 1 18 ? 14.828 -9.461 -11.266 1 97.31 18 ARG B N 1
ATOM 909 C CA . ARG B 1 18 ? 15.109 -10.5 -10.273 1 97.31 18 ARG B CA 1
ATOM 910 C C . ARG B 1 18 ? 14.766 -10.016 -8.867 1 97.31 18 ARG B C 1
ATOM 912 O O . ARG B 1 18 ? 15.102 -8.891 -8.492 1 97.31 18 ARG B O 1
ATOM 919 N N . LEU B 1 19 ? 14.117 -10.875 -8.18 1 98 19 LEU B N 1
ATOM 920 C CA . LEU B 1 19 ? 13.805 -10.609 -6.777 1 98 19 LEU B CA 1
ATOM 921 C C . LEU B 1 19 ? 14.898 -11.18 -5.871 1 98 19 LEU B C 1
ATOM 923 O O . LEU B 1 19 ? 15.25 -12.352 -5.977 1 98 19 LEU B O 1
ATOM 927 N N . GLN B 1 20 ? 15.414 -10.195 -4.988 1 97.56 20 GLN B N 1
ATOM 928 C CA . GLN B 1 20 ? 16.516 -10.609 -4.129 1 97.56 20 GLN B CA 1
ATOM 929 C C . GLN B 1 20 ? 16.312 -10.117 -2.699 1 97.56 20 GLN B C 1
ATOM 931 O O . GLN B 1 20 ? 15.875 -8.984 -2.484 1 97.56 20 GLN B O 1
ATOM 936 N N . TRP B 1 21 ? 16.75 -10.984 -1.699 1 97 21 TRP B N 1
ATOM 937 C CA . TRP B 1 21 ? 16.75 -10.578 -0.297 1 97 21 TRP B CA 1
ATOM 938 C C . TRP B 1 21 ? 18.078 -9.914 0.067 1 97 21 TRP B C 1
ATOM 940 O O . TRP B 1 21 ? 19.156 -10.461 -0.206 1 97 21 TRP B O 1
ATOM 950 N N . GLU B 1 22 ? 17.906 -8.75 0.601 1 94 22 GLU B N 1
ATOM 951 C CA . GLU B 1 22 ? 19.078 -8.023 1.069 1 94 22 GLU B CA 1
ATOM 952 C C . GLU B 1 22 ? 19.203 -8.086 2.59 1 94 22 GLU B C 1
ATOM 954 O O . GLU B 1 22 ? 18.5 -7.367 3.305 1 94 22 GLU B O 1
ATOM 959 N N . GLU B 1 23 ? 20.219 -8.766 3.096 1 93.56 23 GLU B N 1
ATOM 960 C CA . GLU B 1 23 ? 20.406 -9 4.523 1 93.56 23 GLU B CA 1
ATOM 961 C C . GLU B 1 23 ? 20.766 -7.711 5.254 1 93.56 23 GLU B C 1
ATOM 963 O O . GLU B 1 23 ? 20.312 -7.48 6.375 1 93.56 23 GLU B O 1
ATOM 968 N N . ALA B 1 24 ? 21.5 -6.91 4.637 1 90.94 24 ALA B N 1
ATOM 969 C CA . ALA B 1 24 ? 21.984 -5.688 5.273 1 90.94 24 ALA B CA 1
ATOM 970 C C . ALA B 1 24 ? 20.844 -4.715 5.523 1 90.94 24 ALA B C 1
ATOM 972 O O . ALA B 1 24 ? 20.844 -3.996 6.527 1 90.94 24 ALA B O 1
ATOM 973 N N . GLN B 1 25 ? 19.875 -4.809 4.578 1 85.69 25 GLN B N 1
ATOM 974 C CA . GLN B 1 25 ? 18.766 -3.871 4.688 1 85.69 25 GLN B CA 1
ATOM 975 C C . GLN B 1 25 ? 17.5 -4.574 5.172 1 85.69 25 GLN B C 1
ATOM 977 O O . GLN B 1 25 ? 16.484 -3.926 5.418 1 85.69 25 GLN B O 1
ATOM 982 N N . GLN B 1 26 ? 17.547 -5.824 5.281 1 89.94 26 GLN B N 1
ATOM 983 C CA . GLN B 1 26 ? 16.453 -6.672 5.75 1 89.94 26 GLN B CA 1
ATOM 984 C C . GLN B 1 26 ? 15.18 -6.434 4.938 1 89.94 26 GLN B C 1
ATOM 986 O O . GLN B 1 26 ? 14.109 -6.23 5.5 1 89.94 26 GLN B O 1
ATOM 991 N N . CYS B 1 27 ? 15.344 -6.367 3.715 1 93.31 27 CYS B N 1
ATOM 992 C CA . CYS B 1 27 ? 14.203 -6.203 2.82 1 93.31 27 CYS B CA 1
ATOM 993 C C . CYS B 1 27 ? 14.477 -6.844 1.466 1 93.31 27 CYS B C 1
ATOM 995 O O . CYS B 1 27 ? 15.625 -7.133 1.132 1 93.31 27 CYS B O 1
ATOM 997 N N . HIS B 1 28 ? 13.344 -7.09 0.664 1 96.5 28 HIS B N 1
ATOM 998 C CA . HIS B 1 28 ? 13.484 -7.52 -0.723 1 96.5 28 HIS B CA 1
ATOM 999 C C . HIS B 1 28 ? 13.82 -6.34 -1.632 1 96.5 28 HIS B C 1
ATOM 1001 O O . HIS B 1 28 ? 13.422 -5.207 -1.356 1 96.5 28 HIS B O 1
ATOM 1007 N N . VAL B 1 29 ? 14.633 -6.66 -2.695 1 96.44 29 VAL B N 1
ATOM 1008 C CA . VAL B 1 29 ? 14.898 -5.695 -3.758 1 96.44 29 VAL B CA 1
ATOM 1009 C C . VAL B 1 29 ? 14.594 -6.328 -5.113 1 96.44 29 VAL B C 1
ATOM 1011 O O . VAL B 1 29 ? 14.719 -7.543 -5.281 1 96.44 29 VAL B O 1
ATOM 1014 N N . LEU B 1 30 ? 14.094 -5.559 -6 1 96.81 30 LEU B N 1
ATOM 1015 C CA . LEU B 1 30 ? 13.938 -5.926 -7.402 1 96.81 30 LEU B CA 1
ATOM 1016 C C . LEU B 1 30 ? 15.109 -5.398 -8.234 1 96.81 30 LEU B C 1
ATOM 1018 O O . LEU B 1 30 ? 15.359 -4.191 -8.258 1 96.81 30 LEU B O 1
ATOM 1022 N N . LEU B 1 31 ? 15.758 -6.316 -8.789 1 97.62 31 LEU B N 1
ATOM 1023 C CA . LEU B 1 31 ? 16.922 -5.961 -9.586 1 97.62 31 LEU B CA 1
ATOM 1024 C C . LEU B 1 31 ? 16.609 -6 -11.07 1 97.62 31 LEU B C 1
ATOM 1026 O O . LEU B 1 31 ? 15.891 -6.891 -11.539 1 97.62 31 LEU B O 1
ATOM 1030 N N . TYR B 1 32 ? 17.078 -5.094 -11.812 1 96.25 32 TYR B N 1
ATOM 1031 C CA . TYR B 1 32 ? 17 -5.031 -13.266 1 96.25 32 TYR B CA 1
ATOM 1032 C C . TYR B 1 32 ? 18.281 -4.43 -13.852 1 96.25 32 TYR B C 1
ATOM 1034 O O . TYR B 1 32 ? 19.094 -3.863 -13.117 1 96.25 32 TYR B O 1
ATOM 1042 N N . PRO B 1 33 ? 18.469 -4.562 -15.164 1 94.81 33 PRO B N 1
ATOM 1043 C CA . PRO B 1 33 ? 19.75 -4.23 -15.773 1 94.81 33 PRO B CA 1
ATOM 1044 C C . PRO B 1 33 ? 20.203 -2.803 -15.461 1 94.81 33 PRO B C 1
ATOM 1046 O O . PRO B 1 33 ? 21.406 -2.537 -15.344 1 94.81 33 PRO B O 1
ATOM 1049 N N . GLU B 1 34 ? 19.312 -1.883 -15.148 1 93.75 34 GLU B N 1
ATOM 1050 C CA . GLU B 1 34 ? 19.672 -0.478 -15.008 1 93.75 34 GLU B CA 1
ATOM 1051 C C . GLU B 1 34 ? 19.531 -0.012 -13.562 1 93.75 34 GLU B C 1
ATOM 1053 O O . GLU B 1 34 ? 19.75 1.163 -13.258 1 93.75 34 GLU B O 1
ATOM 1058 N N . GLY B 1 35 ? 19.125 -0.878 -12.734 1 95.44 35 GLY B N 1
ATOM 1059 C CA . GLY B 1 35 ? 18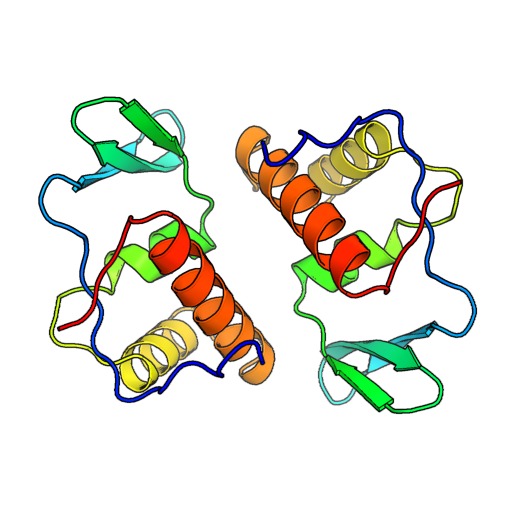.984 -0.355 -11.391 1 95.44 35 GLY B CA 1
ATOM 1060 C C . GLY B 1 35 ? 18.344 -1.338 -10.43 1 95.44 35 GLY B C 1
ATOM 1061 O O . GLY B 1 35 ? 18.359 -2.549 -10.664 1 95.44 35 GLY B O 1
ATOM 1062 N N . MET B 1 36 ? 17.938 -0.696 -9.242 1 95.19 36 MET B N 1
ATOM 1063 C CA . MET B 1 36 ? 17.344 -1.498 -8.172 1 95.19 36 MET B CA 1
ATOM 1064 C C . MET B 1 36 ? 16.266 -0.721 -7.441 1 95.19 36 MET B C 1
ATOM 1066 O O . MET B 1 36 ? 16.344 0.5 -7.301 1 95.19 36 MET B O 1
ATOM 1070 N N . VAL B 1 37 ? 15.25 -1.539 -7.133 1 92.31 37 VAL B N 1
ATOM 1071 C CA . VAL B 1 37 ? 14.172 -0.954 -6.344 1 92.31 37 VAL B CA 1
ATOM 1072 C C . VAL B 1 37 ? 14.047 -1.69 -5.012 1 92.31 37 VAL B C 1
ATOM 1074 O O . VAL B 1 37 ? 13.961 -2.92 -4.984 1 92.31 37 VAL B O 1
ATOM 1077 N N . GLN B 1 38 ? 14.031 -0.872 -3.967 1 92.62 38 GLN B N 1
ATOM 1078 C CA . GLN B 1 38 ? 13.75 -1.455 -2.658 1 92.62 38 GLN B CA 1
ATOM 1079 C C . GLN B 1 38 ? 12.25 -1.615 -2.434 1 92.62 38 GLN B C 1
ATOM 1081 O O . GLN B 1 38 ? 11.469 -0.715 -2.75 1 92.62 38 GLN B O 1
ATOM 1086 N N . LEU B 1 39 ? 11.914 -2.77 -1.859 1 94.75 39 LEU B N 1
ATOM 1087 C CA . LEU B 1 39 ? 10.508 -3.074 -1.647 1 94.75 39 LEU B CA 1
ATOM 1088 C C . LEU B 1 39 ? 10.164 -3.053 -0.162 1 94.75 39 LEU B C 1
ATOM 1090 O O . LEU B 1 39 ? 10.984 -3.424 0.676 1 94.75 39 LEU B O 1
ATOM 1094 N N . ASN B 1 40 ? 8.922 -2.615 0.144 1 92.19 40 ASN B N 1
ATOM 1095 C CA . ASN B 1 40 ? 8.438 -2.812 1.505 1 92.19 40 ASN B CA 1
ATOM 1096 C C . ASN B 1 40 ? 8.078 -4.273 1.764 1 92.19 40 ASN B C 1
ATOM 1098 O O . ASN B 1 40 ? 8.109 -5.098 0.849 1 92.19 40 ASN B O 1
ATOM 1102 N N . GLU B 1 41 ? 7.73 -4.625 2.963 1 91.06 41 GLU B N 1
ATOM 1103 C CA . GLU B 1 41 ? 7.484 -6.004 3.375 1 91.06 41 GLU B CA 1
ATOM 1104 C C . GLU B 1 41 ? 6.328 -6.617 2.586 1 91.06 41 GLU B C 1
ATOM 1106 O O . GLU B 1 41 ? 6.41 -7.766 2.148 1 91.06 41 GLU B O 1
ATOM 1111 N N . SER B 1 42 ? 5.285 -5.867 2.4 1 93.38 42 SER B N 1
ATOM 1112 C CA . SER B 1 42 ? 4.105 -6.355 1.694 1 93.38 42 SER B CA 1
ATOM 1113 C C . SER B 1 42 ? 4.418 -6.641 0.229 1 93.38 42 SER B C 1
ATOM 1115 O O . SER B 1 42 ? 4.039 -7.691 -0.299 1 93.38 42 SER B O 1
ATOM 1117 N N . ALA B 1 43 ? 5.105 -5.723 -0.373 1 96.19 43 ALA B N 1
ATOM 1118 C CA . ALA B 1 43 ? 5.473 -5.875 -1.778 1 96.19 43 ALA B CA 1
ATOM 1119 C C . ALA B 1 43 ? 6.34 -7.113 -1.986 1 96.19 43 ALA B C 1
ATOM 1121 O O . ALA B 1 43 ? 6.117 -7.883 -2.924 1 96.19 43 ALA B O 1
ATOM 1122 N N . GLY B 1 44 ? 7.309 -7.285 -1.12 1 96.62 44 GLY B N 1
ATOM 1123 C CA . GLY B 1 44 ? 8.141 -8.477 -1.187 1 96.62 44 GLY B CA 1
ATOM 1124 C C . GLY B 1 44 ? 7.352 -9.766 -1.056 1 96.62 44 GLY B C 1
ATOM 1125 O O . GLY B 1 44 ? 7.551 -10.703 -1.832 1 96.62 44 GLY B O 1
ATOM 1126 N N . ALA B 1 45 ? 6.48 -9.789 -0.112 1 96.75 45 ALA B N 1
ATOM 1127 C CA . ALA B 1 45 ? 5.66 -10.969 0.133 1 96.75 45 ALA B CA 1
ATOM 1128 C C . ALA B 1 45 ? 4.816 -11.32 -1.092 1 96.75 45 ALA B C 1
ATOM 1130 O O . ALA B 1 45 ? 4.699 -12.492 -1.461 1 96.75 45 ALA B O 1
ATOM 1131 N N . ILE B 1 46 ? 4.281 -10.289 -1.718 1 98.19 46 ILE B N 1
ATOM 1132 C CA . ILE B 1 46 ? 3.439 -10.5 -2.889 1 98.19 46 ILE B CA 1
ATOM 1133 C C . ILE B 1 46 ? 4.289 -11.008 -4.051 1 98.19 46 ILE B C 1
ATOM 1135 O O . ILE B 1 46 ? 3.959 -12.023 -4.672 1 98.19 46 ILE B O 1
ATOM 1139 N N . LEU B 1 47 ? 5.406 -10.406 -4.336 1 98.25 47 LEU B N 1
ATOM 1140 C CA . LEU B 1 47 ? 6.23 -10.75 -5.492 1 98.25 47 LEU B CA 1
ATOM 1141 C C . LEU B 1 47 ? 6.816 -12.148 -5.348 1 98.25 47 LEU B C 1
ATOM 1143 O O . LEU B 1 47 ? 6.988 -12.859 -6.344 1 98.25 47 LEU B O 1
ATOM 1147 N N . THR B 1 48 ? 7.09 -12.547 -4.109 1 97.56 48 THR B N 1
ATOM 1148 C CA . THR B 1 48 ? 7.672 -13.867 -3.859 1 97.56 48 THR B CA 1
ATOM 1149 C C . THR B 1 48 ? 6.703 -14.969 -4.27 1 97.56 48 THR B C 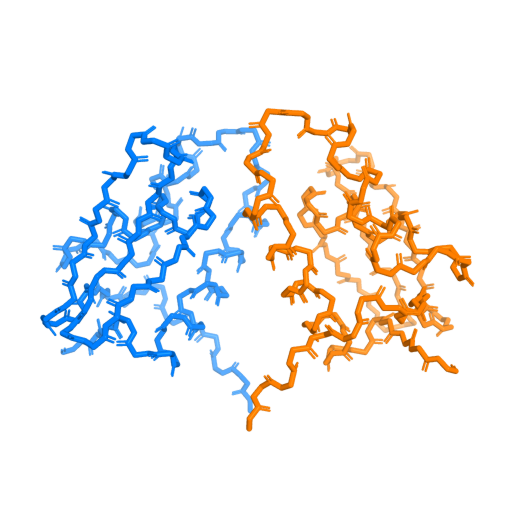1
ATOM 1151 O O . THR B 1 48 ? 7.121 -16.094 -4.539 1 97.56 48 THR B O 1
ATOM 1154 N N . LEU B 1 49 ? 5.422 -14.664 -4.375 1 97.88 49 LEU B N 1
ATOM 1155 C CA . LEU B 1 49 ? 4.406 -15.672 -4.645 1 97.88 49 LEU B CA 1
ATOM 1156 C C . LEU B 1 49 ? 4.039 -15.695 -6.121 1 97.88 49 LEU B C 1
ATOM 1158 O O . LEU B 1 49 ? 3.244 -16.531 -6.559 1 97.88 49 LEU B O 1
ATOM 1162 N N . LEU B 1 50 ? 4.652 -14.758 -6.891 1 97.88 50 LEU B N 1
ATOM 1163 C CA . LEU B 1 50 ? 4.387 -14.742 -8.328 1 97.88 50 LEU B CA 1
ATOM 1164 C C . LEU B 1 50 ? 5.254 -15.766 -9.047 1 97.88 50 LEU B C 1
ATOM 1166 O O . LEU B 1 50 ? 6.293 -15.422 -9.617 1 97.88 50 LEU B O 1
ATOM 1170 N N . ASP B 1 51 ? 4.777 -16.953 -9.164 1 95.44 51 ASP B N 1
ATOM 1171 C CA . ASP B 1 51 ? 5.566 -18.047 -9.703 1 95.44 51 ASP B CA 1
ATOM 1172 C C . ASP B 1 51 ? 5.117 -18.406 -11.117 1 95.44 51 ASP B C 1
ATOM 1174 O O . ASP B 1 51 ? 5.582 -19.391 -11.688 1 95.44 51 ASP B O 1
ATOM 1178 N N . GLY B 1 52 ? 4.184 -17.75 -11.695 1 95.38 52 GLY B N 1
ATOM 1179 C CA . GLY B 1 52 ? 3.699 -18.016 -13.047 1 95.38 52 GLY B CA 1
ATOM 1180 C C . GLY B 1 52 ? 2.654 -19.109 -13.094 1 95.38 52 GLY B C 1
ATOM 1181 O O . GLY B 1 52 ? 2.234 -19.531 -14.18 1 95.38 52 GLY B O 1
ATOM 1182 N N . LYS B 1 53 ? 2.217 -19.562 -11.992 1 96.44 53 LYS B N 1
ATOM 1183 C CA . LYS B 1 53 ? 1.211 -20.625 -11.906 1 96.44 53 LYS B CA 1
ATOM 1184 C C . LYS B 1 53 ? 0.006 -20.156 -11.086 1 96.44 53 LYS B C 1
ATOM 1186 O O . LYS B 1 53 ? -1.14 -20.359 -11.5 1 96.44 53 LYS B O 1
ATOM 1191 N N . ARG B 1 54 ? 0.252 -19.469 -10.031 1 96.88 54 ARG B N 1
ATOM 1192 C CA . ARG B 1 54 ? -0.798 -18.984 -9.141 1 96.88 54 ARG B CA 1
ATOM 1193 C C . ARG B 1 54 ? -1.556 -17.828 -9.781 1 96.88 54 ARG B C 1
ATOM 1195 O O . ARG B 1 54 ? -0.945 -16.891 -10.312 1 96.88 54 ARG B O 1
ATOM 1202 N N . ASP B 1 55 ? -2.887 -17.906 -9.758 1 98.38 55 ASP B N 1
ATOM 1203 C CA . ASP B 1 55 ? -3.664 -16.734 -10.148 1 98.38 55 ASP B CA 1
ATOM 1204 C C . ASP B 1 55 ? -3.873 -15.805 -8.953 1 98.38 55 ASP B C 1
ATOM 1206 O O . ASP B 1 55 ? -3.453 -16.109 -7.84 1 98.38 55 ASP B O 1
ATOM 1210 N N . VAL B 1 56 ? -4.414 -14.695 -9.242 1 98.44 56 VAL B N 1
ATOM 1211 C CA . VAL B 1 56 ? -4.562 -13.656 -8.227 1 98.44 56 VAL B CA 1
ATOM 1212 C C . VAL B 1 56 ? -5.387 -14.188 -7.059 1 98.44 56 VAL B C 1
ATOM 1214 O O . VAL B 1 56 ? -5.082 -13.906 -5.898 1 98.44 56 VAL B O 1
ATOM 1217 N N . ALA B 1 57 ? -6.426 -14.938 -7.281 1 98.44 57 ALA B N 1
ATOM 1218 C CA . ALA B 1 57 ? -7.254 -15.5 -6.215 1 98.44 57 ALA B CA 1
ATOM 1219 C C . ALA B 1 57 ? -6.438 -16.406 -5.301 1 98.44 57 ALA B C 1
ATOM 1221 O O . ALA B 1 57 ? -6.531 -16.312 -4.078 1 98.44 57 ALA B O 1
ATOM 1222 N N . ALA B 1 58 ? -5.637 -17.266 -5.863 1 98.56 58 ALA B N 1
ATOM 1223 C CA . ALA B 1 58 ? -4.789 -18.188 -5.105 1 98.56 58 ALA B CA 1
ATOM 1224 C C . ALA B 1 58 ? -3.717 -17.422 -4.328 1 98.56 58 ALA B C 1
ATOM 1226 O O . ALA B 1 58 ? -3.363 -17.812 -3.211 1 98.56 58 ALA B O 1
ATOM 1227 N N . LEU B 1 59 ? -3.195 -16.438 -5.008 1 98.5 59 LEU B N 1
ATOM 1228 C CA . LEU B 1 59 ? -2.211 -15.562 -4.371 1 98.5 59 LEU B CA 1
ATOM 1229 C C . LEU B 1 59 ? -2.789 -14.922 -3.113 1 98.5 59 LEU B C 1
ATOM 1231 O O . LEU B 1 59 ? -2.164 -14.953 -2.049 1 98.5 59 LEU B O 1
ATOM 1235 N N . ILE B 1 60 ? -4.02 -14.398 -3.199 1 98.19 60 ILE B N 1
ATOM 1236 C CA . ILE B 1 60 ? -4.684 -13.742 -2.076 1 98.19 60 ILE B CA 1
ATOM 1237 C C . ILE B 1 60 ? -4.941 -14.766 -0.969 1 98.19 60 ILE B C 1
ATOM 1239 O O . ILE B 1 60 ? -4.664 -14.5 0.204 1 98.19 60 ILE B O 1
ATOM 1243 N N . ALA B 1 61 ? -5.344 -15.914 -1.312 1 98.31 61 ALA B N 1
ATOM 1244 C CA . ALA B 1 61 ? -5.621 -16.969 -0.339 1 98.31 61 ALA B CA 1
ATOM 1245 C C . ALA B 1 61 ? -4.355 -17.344 0.426 1 98.31 61 ALA B C 1
ATOM 1247 O O . ALA B 1 61 ? -4.395 -17.547 1.644 1 98.31 61 ALA B O 1
ATOM 1248 N N . GLU B 1 62 ? -3.268 -17.469 -0.27 1 98.44 62 GLU B N 1
ATOM 1249 C CA . GLU B 1 62 ? -1.999 -17.828 0.36 1 98.44 62 GLU B CA 1
ATOM 1250 C C . GLU B 1 62 ? -1.543 -16.734 1.331 1 98.44 62 GLU B C 1
ATOM 1252 O O . GLU B 1 62 ? -1.057 -17.047 2.424 1 98.44 62 GLU B O 1
ATOM 1257 N N . LEU B 1 63 ? -1.71 -15.508 0.941 1 98.06 63 LEU B N 1
ATOM 1258 C CA . LEU B 1 63 ? -1.326 -14.406 1.814 1 98.06 63 LEU B CA 1
ATOM 1259 C C . LEU B 1 63 ? -2.232 -14.336 3.039 1 98.06 63 LEU B C 1
ATOM 1261 O O . LEU B 1 63 ? -1.775 -14.008 4.137 1 98.06 63 LEU B O 1
ATOM 1265 N N . GLU B 1 64 ? -3.533 -14.656 2.9 1 96.94 64 GLU B N 1
ATOM 1266 C CA . GLU B 1 64 ? -4.449 -14.719 4.039 1 96.94 64 GLU B CA 1
ATOM 1267 C C . GLU B 1 64 ? -3.992 -15.758 5.059 1 96.94 64 GLU B C 1
ATOM 1269 O O . GLU B 1 64 ? -4.109 -15.539 6.27 1 96.94 64 GLU B O 1
ATOM 1274 N N . ARG B 1 65 ? -3.496 -16.844 4.57 1 97.4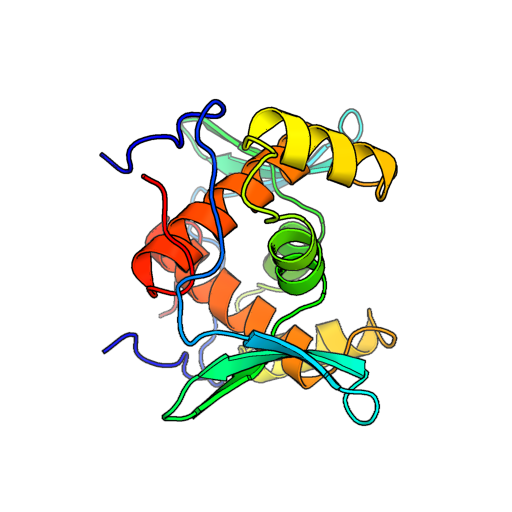4 65 ARG B N 1
ATOM 1275 C CA . ARG B 1 65 ? -2.982 -17.906 5.445 1 97.44 65 ARG B CA 1
ATOM 1276 C C . ARG B 1 65 ? -1.73 -17.438 6.184 1 97.44 65 ARG B C 1
ATOM 1278 O O . ARG B 1 65 ? -1.572 -17.703 7.375 1 97.44 65 ARG B O 1
ATOM 1285 N N . ARG B 1 66 ? -0.909 -16.703 5.531 1 96.25 66 ARG B N 1
ATOM 1286 C CA . ARG B 1 66 ? 0.362 -16.266 6.09 1 96.25 66 ARG B CA 1
ATOM 1287 C C . ARG B 1 66 ? 0.154 -15.109 7.07 1 96.25 66 ARG B C 1
ATOM 1289 O O . ARG B 1 66 ? 0.936 -14.938 8.008 1 96.25 66 ARG B O 1
ATOM 1296 N N . TYR B 1 67 ? -0.84 -14.367 6.832 1 94.19 67 TYR B N 1
ATOM 1297 C CA . TYR B 1 67 ? -1.124 -13.195 7.648 1 94.19 67 TYR B CA 1
ATOM 1298 C C . TYR B 1 67 ? -2.551 -13.234 8.18 1 94.19 67 TYR B C 1
ATOM 1300 O O . TYR B 1 67 ? -3.375 -12.383 7.836 1 94.19 67 TYR B O 1
ATOM 1308 N N . PRO B 1 68 ? -2.846 -14.07 9.102 1 93.69 68 PRO B N 1
ATOM 1309 C CA . PRO B 1 68 ? -4.219 -14.297 9.562 1 93.69 68 PRO B CA 1
ATOM 1310 C C . PRO B 1 68 ? -4.773 -13.117 10.359 1 93.69 68 PRO B C 1
ATOM 1312 O O . PRO B 1 68 ? -5.988 -13 10.531 1 93.69 68 PRO B O 1
ATOM 1315 N N . GLN B 1 69 ? -3.936 -12.258 10.789 1 89.19 69 GLN B N 1
ATOM 1316 C CA . GLN B 1 69 ? -4.367 -11.117 11.586 1 89.19 69 GLN B CA 1
ATOM 1317 C C . GLN B 1 69 ? -4.848 -9.969 10.695 1 89.19 69 GLN B C 1
ATOM 1319 O O . GLN B 1 69 ? -5.473 -9.023 11.172 1 89.19 69 GLN B O 1
ATOM 1324 N N . ALA B 1 70 ? -4.52 -10 9.43 1 88.81 70 ALA B N 1
ATOM 1325 C CA . ALA B 1 70 ? -4.941 -8.953 8.5 1 88.81 70 ALA B CA 1
ATOM 1326 C C . ALA B 1 70 ? -6.395 -9.148 8.078 1 88.81 70 ALA B C 1
ATOM 1328 O O . ALA B 1 70 ? -6.797 -10.258 7.707 1 88.81 70 ALA B O 1
ATOM 1329 N N . PRO B 1 71 ? -7.168 -8.031 8.117 1 88.81 71 PRO B N 1
ATOM 1330 C CA . PRO B 1 71 ? -8.539 -8.156 7.609 1 88.81 71 PRO B CA 1
ATOM 1331 C C . PRO B 1 71 ? -8.586 -8.641 6.16 1 88.81 71 PRO B C 1
ATOM 1333 O O . PRO B 1 71 ? -7.938 -8.055 5.289 1 88.81 71 PRO B O 1
ATOM 1336 N N . VAL B 1 72 ? -9.414 -9.539 5.867 1 88.88 72 VAL B N 1
ATOM 1337 C CA . VAL B 1 72 ? -9.438 -10.281 4.609 1 88.88 72 VAL B CA 1
ATOM 1338 C C . VAL B 1 72 ? -9.727 -9.32 3.455 1 88.88 72 VAL B C 1
ATOM 1340 O O . VAL B 1 72 ? -9.031 -9.336 2.438 1 88.88 72 VAL B O 1
ATOM 1343 N N . GLN B 1 73 ? -10.695 -8.492 3.625 1 87.5 73 GLN B N 1
ATOM 1344 C CA . GLN B 1 73 ? -11.07 -7.582 2.549 1 87.5 73 GLN B CA 1
ATOM 1345 C C . GLN B 1 73 ? -9.969 -6.562 2.275 1 87.5 73 GLN B C 1
ATOM 1347 O O . GLN B 1 73 ? -9.695 -6.23 1.121 1 87.5 73 GLN B O 1
ATOM 1352 N N . GLU B 1 74 ? -9.344 -6.133 3.309 1 89.06 74 GLU B N 1
ATOM 1353 C CA . GLU B 1 74 ? -8.258 -5.16 3.176 1 89.06 74 GLU B CA 1
ATOM 1354 C C . GLU B 1 74 ? -7.043 -5.781 2.498 1 89.06 74 GLU B C 1
ATOM 1356 O O . GLU B 1 74 ? -6.422 -5.156 1.634 1 89.06 74 GLU B O 1
ATOM 1361 N N . LEU B 1 75 ? -6.793 -6.93 2.914 1 94.56 75 LEU B N 1
ATOM 1362 C CA . LEU B 1 75 ? -5.656 -7.633 2.334 1 94.56 75 LEU B CA 1
ATOM 1363 C C . LEU B 1 75 ? -5.844 -7.828 0.833 1 94.56 75 LEU B C 1
ATOM 1365 O O . LEU B 1 75 ? -4.941 -7.527 0.047 1 94.56 75 LEU B O 1
ATOM 1369 N N . ALA B 1 76 ? -7.004 -8.25 0.402 1 94.94 76 ALA B N 1
ATOM 1370 C CA . ALA B 1 76 ? -7.293 -8.461 -1.015 1 94.94 76 ALA B CA 1
ATOM 1371 C C . ALA B 1 76 ? -7.164 -7.16 -1.798 1 94.94 76 ALA B C 1
ATOM 1373 O O . ALA B 1 76 ? -6.566 -7.133 -2.877 1 94.94 76 ALA B O 1
ATOM 1374 N N . GLN B 1 77 ? -7.66 -6.16 -1.233 1 91.62 77 GLN B N 1
ATOM 1375 C CA . GLN B 1 77 ? -7.586 -4.852 -1.871 1 91.62 77 GLN B CA 1
ATOM 1376 C C . GLN B 1 77 ? -6.137 -4.398 -2.031 1 91.62 77 GLN B C 1
ATOM 1378 O O . GLN B 1 77 ? -5.754 -3.891 -3.088 1 91.62 77 GLN B O 1
ATOM 1383 N N . ASP B 1 78 ? -5.348 -4.57 -1.015 1 94.12 78 ASP B N 1
ATOM 1384 C CA . ASP B 1 78 ? -3.939 -4.191 -1.058 1 94.12 78 ASP B CA 1
ATOM 1385 C C . ASP B 1 78 ? -3.193 -4.973 -2.137 1 94.12 78 ASP B C 1
ATOM 1387 O O . ASP B 1 78 ? -2.387 -4.406 -2.875 1 94.12 78 ASP B O 1
ATOM 1391 N N . VAL B 1 79 ? -3.494 -6.195 -2.223 1 97.25 79 VAL B N 1
ATOM 1392 C CA . VAL B 1 79 ? -2.848 -7.055 -3.209 1 97.25 79 VAL B CA 1
ATOM 1393 C C . VAL B 1 79 ? -3.211 -6.59 -4.617 1 97.25 79 VAL B C 1
ATOM 1395 O O . VAL B 1 79 ? -2.336 -6.426 -5.469 1 97.25 79 VAL B O 1
ATOM 1398 N N . GLU B 1 80 ? -4.449 -6.371 -4.805 1 96.25 80 GLU B N 1
ATOM 1399 C CA . GLU B 1 80 ? -4.918 -5.965 -6.129 1 96.25 80 GLU B CA 1
ATOM 1400 C C . GLU B 1 80 ? -4.336 -4.613 -6.527 1 96.25 80 GLU B C 1
ATOM 1402 O O . GLU B 1 80 ? -3.912 -4.426 -7.668 1 96.25 80 GLU B O 1
ATOM 1407 N N . GLU B 1 81 ? -4.301 -3.746 -5.645 1 92.62 81 GLU B N 1
ATOM 1408 C CA . GLU B 1 81 ? -3.713 -2.434 -5.902 1 92.62 81 GLU B CA 1
ATOM 1409 C C . GLU B 1 81 ? -2.225 -2.547 -6.211 1 92.62 81 GLU B C 1
ATOM 1411 O O . GLU B 1 81 ? -1.725 -1.896 -7.133 1 92.62 81 GLU B O 1
ATOM 1416 N N . PHE B 1 82 ? -1.551 -3.326 -5.434 1 96.12 82 PHE B N 1
ATOM 1417 C CA . PHE B 1 82 ? -0.127 -3.535 -5.672 1 96.12 82 PHE B CA 1
ATOM 1418 C C . PHE B 1 82 ? 0.111 -4.098 -7.066 1 96.12 82 PHE B C 1
ATOM 1420 O O . PHE B 1 82 ? 0.99 -3.623 -7.789 1 96.12 82 PHE B O 1
ATOM 1427 N N . LEU B 1 83 ? -0.668 -5.105 -7.445 1 97.56 83 LEU B N 1
ATOM 1428 C CA . LEU B 1 83 ? -0.496 -5.75 -8.742 1 97.56 83 LEU B CA 1
ATOM 1429 C C . LEU B 1 83 ? -0.755 -4.762 -9.875 1 97.56 83 LEU B C 1
ATOM 1431 O O . LEU B 1 83 ? -0.049 -4.773 -10.891 1 97.56 83 LEU B O 1
ATOM 1435 N N . HIS B 1 84 ? -1.7 -4.004 -9.664 1 94.56 84 HIS B N 1
ATOM 1436 C CA . HIS B 1 84 ? -1.983 -2.959 -10.641 1 94.56 84 HIS B CA 1
ATOM 1437 C C . HIS B 1 84 ? -0.796 -2.014 -10.797 1 94.56 84 HIS B C 1
ATOM 1439 O O . HIS B 1 84 ? -0.347 -1.751 -11.914 1 94.56 84 HIS B O 1
ATOM 1445 N N . ASP B 1 85 ? -0.254 -1.553 -9.75 1 92.75 85 ASP B N 1
ATOM 1446 C CA . ASP B 1 85 ? 0.878 -0.631 -9.766 1 92.75 85 ASP B CA 1
ATOM 1447 C C . ASP B 1 85 ? 2.125 -1.301 -10.336 1 92.75 85 ASP B C 1
ATOM 1449 O O . ASP B 1 85 ? 2.842 -0.705 -11.141 1 92.75 85 ASP B O 1
ATOM 1453 N N . ALA B 1 86 ? 2.381 -2.461 -9.883 1 96.31 86 ALA B N 1
ATOM 1454 C CA . ALA B 1 86 ? 3.543 -3.213 -10.352 1 96.31 86 ALA B CA 1
ATOM 1455 C C . ALA B 1 86 ? 3.48 -3.443 -11.859 1 96.31 86 ALA B C 1
ATOM 1457 O O . ALA B 1 86 ? 4.5 -3.383 -12.547 1 96.31 86 ALA B O 1
ATOM 1458 N N . SER B 1 87 ? 2.305 -3.727 -12.297 1 96.25 87 SER B N 1
ATOM 1459 C CA . SER B 1 87 ? 2.109 -3.893 -13.727 1 96.25 87 SER B CA 1
ATOM 1460 C C . SER B 1 87 ? 2.371 -2.59 -14.477 1 96.25 87 SER B C 1
ATOM 1462 O O . SER B 1 87 ? 3.057 -2.582 -15.5 1 96.25 87 SER B O 1
ATOM 1464 N N . ASN B 1 88 ? 1.902 -1.498 -13.961 1 92.38 88 ASN B N 1
ATOM 1465 C CA . ASN B 1 88 ? 2.102 -0.183 -14.562 1 92.38 88 ASN B CA 1
ATOM 1466 C C . ASN B 1 88 ? 3.576 0.212 -14.57 1 92.38 88 ASN B C 1
ATOM 1468 O O . ASN B 1 88 ? 4.035 0.884 -15.492 1 92.38 88 ASN B O 1
ATOM 1472 N N . GLN B 1 89 ? 4.344 -0.24 -13.609 1 92.25 89 GLN B N 1
ATOM 1473 C CA . GLN B 1 89 ? 5.766 0.062 -13.484 1 92.25 89 GLN B CA 1
ATOM 1474 C C . GLN B 1 89 ? 6.605 -0.863 -14.359 1 92.25 89 GLN B C 1
ATOM 1476 O O . GLN B 1 89 ? 7.809 -0.651 -14.516 1 92.25 89 GLN B O 1
ATOM 1481 N N . GLY B 1 90 ? 5.965 -1.929 -14.781 1 95.38 90 GLY B N 1
ATOM 1482 C CA . GLY B 1 90 ? 6.645 -2.848 -15.68 1 95.38 90 GLY B CA 1
ATOM 1483 C C . GLY B 1 90 ? 7.402 -3.943 -14.953 1 95.38 90 GLY B C 1
ATOM 1484 O O . GLY B 1 90 ? 8.312 -4.555 -15.523 1 95.38 90 GLY B O 1
ATOM 1485 N N . TRP B 1 91 ? 7.078 -4.148 -13.727 1 97.38 91 TRP B N 1
ATOM 1486 C CA . TRP B 1 91 ? 7.773 -5.172 -12.953 1 97.38 91 TRP B CA 1
ATOM 1487 C C . TRP B 1 91 ? 7.273 -6.562 -13.32 1 97.38 91 TRP B C 1
ATOM 1489 O O . TRP B 1 91 ? 8.047 -7.527 -13.32 1 97.38 91 TRP B O 1
ATOM 1499 N N . ILE B 1 92 ? 5.953 -6.594 -13.547 1 98 92 ILE B N 1
ATOM 1500 C CA . ILE B 1 92 ? 5.301 -7.883 -13.742 1 98 92 ILE B CA 1
ATOM 1501 C C . ILE B 1 92 ? 4.469 -7.848 -15.023 1 98 92 ILE B C 1
ATOM 1503 O O . ILE B 1 92 ? 4.18 -6.773 -15.555 1 98 92 ILE B O 1
ATOM 1507 N N . HIS B 1 93 ? 4.168 -8.977 -15.492 1 97 93 HIS B N 1
ATOM 1508 C CA . HIS B 1 93 ? 3.32 -9.102 -16.672 1 97 93 HIS B CA 1
ATOM 1509 C C . HIS B 1 93 ? 2.484 -10.375 -16.625 1 97 93 HIS B C 1
ATOM 1511 O O . HIS B 1 93 ? 2.709 -11.234 -15.766 1 97 93 HIS B O 1
ATOM 1517 N N . HIS B 1 94 ? 1.393 -10.289 -17.359 1 94.75 94 HIS B N 1
ATOM 1518 C CA . HIS B 1 94 ? 0.575 -11.477 -17.547 1 94.75 94 HIS B CA 1
ATOM 1519 C C . HIS B 1 94 ? 0.382 -11.781 -19.016 1 94.75 94 HIS B C 1
ATOM 1521 O O . HIS B 1 94 ? 0.453 -10.883 -19.859 1 94.75 94 HIS B O 1
ATOM 1527 N N . GLY B 1 95 ? 0.22 -12.992 -19.375 1 81.94 95 GLY B N 1
ATOM 1528 C CA . GLY B 1 95 ? 0.101 -13.438 -20.766 1 81.94 95 GLY B CA 1
ATOM 1529 C C . GLY B 1 95 ? 1.44 -13.586 -21.453 1 81.94 95 GLY B C 1
ATOM 1530 O O . GLY B 1 95 ? 2.471 -13.156 -20.922 1 81.94 95 GLY B O 1
#

Solvent-accessible surface area (backbone atoms only — not comparable to full-atom values): 10945 Å² total; per-residue (Å²): 126,88,74,77,80,64,49,79,42,42,40,25,64,26,86,73,52,42,84,43,80,35,78,92,71,70,35,33,30,42,36,38,96,87,49,75,42,81,37,40,74,67,56,35,58,53,58,73,60,38,74,61,70,45,25,44,52,54,48,46,51,52,49,44,67,75,37,69,85,54,57,65,71,45,49,46,51,52,50,50,53,48,53,52,50,36,40,75,72,59,51,32,46,62,130,125,87,74,75,79,65,49,79,42,43,38,23,66,27,87,72,51,42,82,42,81,36,78,94,73,70,36,32,29,42,35,38,96,87,47,75,43,82,37,44,73,66,57,36,58,54,58,73,60,40,73,61,71,46,24,44,53,54,49,45,53,53,48,46,69,73,38,70,86,54,54,66,70,40,51,48,50,52,50,51,52,47,51,52,50,37,40,74,74,57,51,33,46,62,131

Radius of gyration: 17.14 Å; Cα contacts (8 Å, |Δi|>4): 251; chains: 2; bounding box: 44×45×36 Å

Nearest PDB structures (foldseek):
  5sxy-assembly1_A  TM=8.320E-01  e=3.729E-06  Methylorubrum extorquens AM1
  8hkr-assembly1_A  TM=8.667E-01  e=3.094E-03  Mycobacterium tuberculosis H37Rv
  5v1u-assembly2_B  TM=8.412E-01  e=4.510E-03  Thermobaculum terrenum ATCC BAA-798
  3g2b-assembly1_A-2  TM=5.968E-01  e=2.260E-03  Xanthomonas campestris pv. campestris
  5lq4-assembly1_B  TM=7.017E-01  e=1.232E-02  Cyanothece sp. PCC 7425

pLDDT: mean 93.42, std 8.91, range [37.84, 98.56]

Foldseek 3Di:
DLDQDDQQFAKAFDPQWDWDADPVVRFIWIDHPPDIDTDDPLLSLLRVPRPRPHGNNRSLVVVCVVCVVDDSVVSSVVSRVSVSVCVVVPGMDTD/DLDQDDQQFAKAFDPQWDWDADPVVRFIWIDHPPDIDTDDPLLSLLRVPRPRPHGNNRSLVVVCVVCVVDDSVVSSVVSRVSVSVCVVVPGMDTD